Protein AF-A0A1Q9EYW2-F1 (afdb_monomer_lite)

Organism: Symbiodinium microadriaticum (NCBI:txid2951)

pLDDT: mean 70.77, std 20.96, range [28.75, 97.62]

Radius of gyration: 30.69 Å; chains: 1; bounding box: 84×70×72 Å

Structure (mmCIF, N/CA/C/O backbone):
data_AF-A0A1Q9EYW2-F1
#
_entry.id   AF-A0A1Q9EYW2-F1
#
loop_
_atom_site.group_PDB
_atom_site.id
_atom_site.type_symbol
_atom_site.label_atom_id
_atom_site.label_alt_id
_atom_site.label_comp_id
_atom_site.label_asym_id
_atom_site.label_entity_id
_atom_site.label_seq_id
_atom_site.pdbx_PDB_ins_code
_atom_site.Cartn_x
_atom_site.Cartn_y
_atom_site.Cartn_z
_atom_site.occupancy
_atom_site.B_iso_or_equiv
_atom_site.auth_seq_id
_atom_site.auth_comp_id
_atom_site.auth_asym_id
_atom_site.auth_atom_id
_atom_site.pdbx_PDB_model_num
ATOM 1 N N . MET A 1 1 ? 7.915 10.304 16.554 1.00 38.97 1 MET A N 1
ATOM 2 C CA . MET A 1 1 ? 6.911 9.887 15.556 1.00 38.97 1 MET A CA 1
ATOM 3 C C . MET A 1 1 ? 5.890 9.023 16.280 1.00 38.97 1 MET A C 1
ATOM 5 O O . MET A 1 1 ? 6.271 7.963 16.757 1.00 38.97 1 MET A O 1
ATOM 9 N N . ARG A 1 2 ? 4.653 9.495 16.477 1.00 43.69 2 ARG A N 1
ATOM 10 C CA . ARG A 1 2 ? 3.561 8.614 16.916 1.00 43.69 2 ARG A CA 1
ATOM 11 C C . ARG A 1 2 ? 3.033 7.940 15.654 1.00 43.69 2 ARG A C 1
ATOM 13 O O . ARG A 1 2 ? 2.578 8.634 14.752 1.00 43.69 2 ARG A O 1
ATOM 20 N N . LEU A 1 3 ? 3.223 6.630 15.553 1.00 47.53 3 LEU A N 1
ATOM 21 C CA . LEU A 1 3 ? 2.682 5.823 14.466 1.00 47.53 3 LEU A CA 1
ATOM 22 C C . LEU A 1 3 ? 1.399 5.185 14.983 1.00 47.53 3 LEU A C 1
ATOM 24 O O . LEU A 1 3 ? 1.424 4.504 16.003 1.00 47.53 3 LEU A O 1
ATOM 28 N N . PHE A 1 4 ? 0.290 5.409 14.292 1.00 49.19 4 PHE A N 1
ATOM 29 C CA . PHE A 1 4 ? -0.906 4.596 14.477 1.00 49.19 4 PHE A CA 1
ATOM 30 C C . PHE A 1 4 ? -0.740 3.356 13.603 1.00 49.19 4 PHE A C 1
ATOM 32 O O . PHE A 1 4 ? -0.444 3.493 12.418 1.00 49.19 4 PHE A O 1
ATOM 39 N N . SER A 1 5 ? -0.849 2.163 14.185 1.00 48.50 5 SER A N 1
ATOM 40 C CA . SER A 1 5 ? -0.724 0.906 13.443 1.00 48.50 5 SER A CA 1
ATOM 41 C C . SER A 1 5 ? -2.041 0.156 13.520 1.00 48.50 5 SER A C 1
ATOM 43 O O . SER A 1 5 ? -2.563 -0.009 14.615 1.00 48.50 5 SER A O 1
ATOM 45 N N . CYS A 1 6 ? -2.493 -0.392 12.398 1.00 48.41 6 CYS A N 1
ATOM 46 C CA . CYS A 1 6 ? -3.730 -1.172 12.309 1.00 48.41 6 CYS A CA 1
ATOM 47 C C . CYS A 1 6 ? -3.663 -2.565 12.978 1.00 48.41 6 CYS A C 1
ATOM 49 O O . CYS A 1 6 ? -4.580 -3.367 12.844 1.00 48.41 6 CYS A O 1
ATOM 51 N N . TRP A 1 7 ? -2.569 -2.898 13.674 1.00 47.38 7 TRP A N 1
ATOM 52 C CA . TRP A 1 7 ? -2.371 -4.214 14.297 1.00 47.38 7 TRP A CA 1
ATOM 53 C C . TRP A 1 7 ? -2.967 -4.323 15.711 1.00 47.38 7 TRP A C 1
ATOM 55 O O . TRP A 1 7 ? -2.714 -5.314 16.395 1.00 47.38 7 TRP A O 1
ATOM 65 N N . GLY A 1 8 ? -3.709 -3.326 16.210 1.00 47.06 8 GLY A N 1
ATOM 66 C CA . GLY A 1 8 ? -4.224 -3.352 17.585 1.00 47.06 8 GLY A CA 1
ATOM 67 C C . GLY A 1 8 ? -3.135 -3.257 18.660 1.00 47.06 8 GLY A C 1
ATOM 68 O O . GLY A 1 8 ? -3.406 -3.457 19.846 1.00 47.06 8 GLY A O 1
ATOM 69 N N . LEU A 1 9 ? -1.893 -2.952 18.272 1.00 48.97 9 LEU A N 1
ATOM 70 C CA . LEU A 1 9 ? -0.788 -2.726 19.194 1.00 48.97 9 LEU A CA 1
ATOM 71 C C . LEU A 1 9 ? -0.896 -1.299 19.732 1.00 48.97 9 LEU A C 1
ATOM 73 O O . LEU A 1 9 ? -0.486 -0.340 19.076 1.00 48.97 9 LEU A O 1
ATOM 77 N N . SER A 1 10 ? -1.477 -1.162 20.926 1.00 45.75 10 SER A N 1
ATOM 78 C CA . SER A 1 10 ? -1.605 0.130 21.601 1.00 45.75 10 SER A CA 1
ATOM 79 C C . SER A 1 10 ? -0.227 0.747 21.861 1.00 45.75 10 SER A C 1
ATOM 81 O O . SER A 1 10 ? 0.742 0.041 22.144 1.00 45.75 10 SER A O 1
ATOM 83 N N . GLY A 1 11 ? -0.145 2.079 21.836 1.00 47.53 11 GLY A N 1
ATOM 84 C CA . GLY A 1 11 ? 1.115 2.828 21.898 1.00 47.53 11 GLY A CA 1
ATOM 85 C C . GLY A 1 11 ? 2.004 2.683 23.129 1.00 47.53 11 GLY A C 1
ATOM 86 O O . GLY A 1 11 ? 3.022 3.366 23.222 1.00 47.53 11 GLY A O 1
ATOM 87 N N . LYS A 1 12 ? 1.648 1.802 24.066 1.00 45.38 12 LYS A N 1
ATOM 88 C CA . LYS A 1 12 ? 2.508 1.399 25.181 1.00 45.38 12 LYS A CA 1
ATOM 89 C C . LYS A 1 12 ? 3.346 0.147 24.899 1.00 45.38 12 LYS A C 1
ATOM 91 O O . LYS A 1 12 ? 4.364 -0.014 25.565 1.00 45.38 12 LYS A O 1
ATOM 96 N N . ASP A 1 13 ? 2.994 -0.666 23.901 1.00 47.44 13 ASP A N 1
ATOM 97 C CA . ASP A 1 13 ? 3.654 -1.959 23.648 1.00 47.44 13 ASP A CA 1
ATOM 98 C C . ASP A 1 13 ? 4.663 -1.934 22.490 1.00 47.44 13 ASP A C 1
ATOM 100 O O . ASP A 1 13 ? 5.410 -2.892 22.307 1.00 47.44 13 ASP A O 1
ATOM 104 N N . TRP A 1 14 ? 4.809 -0.815 21.767 1.00 47.28 14 TRP A N 1
ATOM 105 C CA . TRP A 1 14 ? 5.930 -0.617 20.827 1.00 47.28 14 TRP A CA 1
ATOM 106 C C . TRP A 1 14 ? 7.276 -0.412 21.536 1.00 47.28 14 TRP A C 1
ATOM 108 O O . TRP A 1 14 ? 8.208 0.125 20.936 1.00 47.28 14 TRP A O 1
ATOM 118 N N . ALA A 1 15 ? 7.369 -0.768 22.821 1.00 46.41 15 ALA A N 1
ATOM 119 C CA . ALA A 1 15 ? 8.560 -0.659 23.637 1.00 46.41 15 ALA A CA 1
ATOM 120 C C . ALA A 1 15 ? 9.731 -1.399 22.961 1.00 46.41 15 ALA A C 1
ATOM 122 O O . ALA A 1 15 ? 9.947 -2.591 23.137 1.00 46.41 15 ALA A O 1
ATOM 123 N N . LEU A 1 16 ? 10.485 -0.639 22.163 1.00 46.91 16 LEU A N 1
ATOM 124 C CA . LEU A 1 16 ? 11.865 -0.848 21.728 1.00 46.91 16 LEU A CA 1
ATOM 125 C C . LEU A 1 16 ? 12.196 -2.067 20.842 1.00 46.91 16 LEU A C 1
ATOM 127 O O . LEU A 1 16 ? 13.369 -2.228 20.518 1.00 46.91 16 LEU A O 1
ATOM 131 N N . ALA A 1 17 ? 11.233 -2.880 20.392 1.00 53.00 17 ALA A N 1
ATOM 132 C CA . ALA A 1 17 ? 11.545 -4.132 19.677 1.00 53.00 17 ALA A CA 1
ATOM 133 C C . ALA A 1 17 ? 10.993 -4.272 18.242 1.00 53.00 17 ALA A C 1
ATOM 135 O O . ALA A 1 17 ? 11.096 -5.353 17.662 1.00 53.00 17 ALA A O 1
ATOM 136 N N . VAL A 1 18 ? 10.423 -3.226 17.631 1.00 58.28 18 VAL A N 1
ATOM 137 C CA . VAL A 1 18 ? 10.015 -3.306 16.215 1.00 58.28 18 VAL A CA 1
ATOM 138 C C . VAL A 1 18 ? 11.221 -3.023 15.323 1.00 58.28 18 VAL A C 1
ATOM 140 O O . VAL A 1 18 ? 11.678 -1.885 15.214 1.00 58.28 18 VAL A O 1
ATOM 143 N N . VAL A 1 19 ? 11.734 -4.065 14.668 1.00 56.41 19 VAL A N 1
ATOM 144 C CA . VAL A 1 19 ? 12.735 -3.925 13.606 1.00 56.41 19 VAL A CA 1
ATOM 145 C C . VAL A 1 19 ? 12.017 -3.455 12.346 1.00 56.41 19 VAL A C 1
ATOM 147 O O . VAL A 1 19 ? 11.332 -4.230 11.682 1.00 56.41 19 VAL A O 1
ATOM 150 N N . LEU A 1 20 ? 12.160 -2.170 12.023 1.00 62.22 20 LEU A N 1
ATOM 151 C CA . LEU A 1 20 ? 11.696 -1.627 10.752 1.00 62.22 20 LEU A CA 1
ATOM 152 C C . LEU A 1 20 ? 12.731 -1.952 9.679 1.00 62.22 20 LEU A C 1
ATOM 154 O O . LEU A 1 20 ? 13.823 -1.383 9.656 1.00 62.22 20 LEU A O 1
ATOM 158 N N . TRP A 1 21 ? 12.386 -2.883 8.796 1.00 55.41 21 TRP A N 1
ATOM 159 C CA . TRP A 1 21 ? 13.153 -3.100 7.583 1.00 55.41 21 TRP A CA 1
ATOM 160 C C . TRP A 1 21 ? 12.661 -2.128 6.514 1.00 55.41 21 TRP A C 1
ATOM 162 O O . TRP A 1 21 ? 11.527 -2.206 6.046 1.00 55.41 21 TRP A O 1
ATOM 172 N N . PHE A 1 22 ? 13.520 -1.185 6.150 1.00 68.31 22 PHE A N 1
ATOM 173 C CA . PHE A 1 22 ? 13.314 -0.351 4.975 1.00 68.31 22 PHE A CA 1
ATOM 174 C C . PHE A 1 22 ? 13.730 -1.159 3.758 1.00 68.31 22 PHE A C 1
ATOM 176 O O . PHE A 1 22 ? 14.735 -1.865 3.841 1.00 68.31 22 PHE A O 1
ATOM 183 N N . CYS A 1 23 ? 12.993 -1.039 2.650 1.00 65.06 23 CYS A N 1
ATOM 184 C CA . CYS A 1 23 ? 13.332 -1.728 1.408 1.00 65.06 23 CYS A CA 1
ATOM 185 C C . CYS A 1 23 ? 14.824 -1.546 1.093 1.00 65.06 23 CYS A C 1
ATOM 187 O O . CYS A 1 23 ? 15.255 -0.459 0.708 1.00 65.06 23 CYS A O 1
ATOM 189 N N . ALA A 1 24 ? 15.631 -2.591 1.321 1.00 57.59 24 ALA A N 1
ATOM 190 C CA . ALA A 1 24 ? 17.086 -2.501 1.190 1.00 57.59 24 ALA A CA 1
ATOM 191 C C . ALA A 1 24 ? 17.482 -2.254 -0.270 1.00 57.59 24 ALA A C 1
ATOM 193 O O . ALA A 1 24 ? 18.452 -1.553 -0.552 1.00 57.59 24 ALA A O 1
ATOM 194 N N . PHE A 1 25 ? 16.653 -2.742 -1.195 1.00 57.16 25 PHE A N 1
ATOM 195 C CA . PHE A 1 25 ? 16.779 -2.493 -2.624 1.00 57.16 25 PHE A CA 1
ATOM 196 C C . PHE A 1 25 ? 16.550 -1.027 -3.018 1.00 57.16 25 PHE A C 1
ATOM 198 O O . PHE A 1 25 ? 16.902 -0.643 -4.129 1.00 57.16 25 PHE A O 1
ATOM 205 N N . ALA A 1 26 ? 15.997 -0.199 -2.124 1.00 59.31 26 ALA A N 1
ATOM 206 C CA . ALA A 1 26 ? 15.875 1.241 -2.330 1.00 59.31 26 ALA A CA 1
ATOM 207 C C . ALA A 1 26 ? 17.110 2.033 -1.858 1.00 59.31 26 ALA A C 1
ATOM 209 O O . ALA A 1 26 ? 17.144 3.245 -2.072 1.00 59.31 26 ALA A O 1
ATOM 210 N N . GLN A 1 27 ? 18.090 1.398 -1.194 1.00 60.34 27 GLN A N 1
ATOM 211 C CA . GLN A 1 27 ? 19.241 2.094 -0.598 1.00 60.34 27 GLN A CA 1
ATOM 212 C C . GLN A 1 27 ? 20.570 1.875 -1.328 1.00 60.34 27 GLN A C 1
ATOM 214 O O . GLN A 1 27 ? 21.364 2.810 -1.398 1.00 60.34 27 GLN A O 1
ATOM 219 N N . TYR A 1 28 ? 20.825 0.689 -1.888 1.00 61.72 28 TYR A N 1
ATOM 220 C CA . TYR A 1 28 ? 22.039 0.443 -2.670 1.00 61.72 28 TYR A CA 1
ATOM 221 C C . TYR A 1 28 ? 21.816 -0.654 -3.712 1.00 61.72 28 TYR A C 1
ATOM 223 O O . TYR A 1 28 ? 21.369 -1.755 -3.393 1.00 61.72 28 TYR A O 1
ATOM 231 N N . GLN A 1 29 ? 22.132 -0.329 -4.961 1.00 68.00 29 GLN A N 1
ATOM 232 C CA . GLN A 1 29 ? 21.954 -1.180 -6.129 1.00 68.00 29 GLN A CA 1
ATOM 233 C C . GLN A 1 29 ? 23.324 -1.383 -6.803 1.00 68.00 29 GLN A C 1
ATOM 235 O O . GLN A 1 29 ? 23.688 -0.603 -7.688 1.00 68.00 29 GLN A O 1
ATOM 240 N N . PRO A 1 30 ? 24.119 -2.376 -6.353 1.00 70.69 30 PRO A N 1
ATOM 241 C CA . PRO A 1 30 ? 25.459 -2.602 -6.885 1.00 70.69 30 PRO A CA 1
ATOM 242 C C . PRO A 1 30 ? 25.415 -2.952 -8.375 1.00 70.69 30 PRO A C 1
ATOM 244 O O . PRO A 1 30 ? 24.451 -3.545 -8.856 1.00 70.69 30 PRO A O 1
ATOM 247 N N . GLY A 1 31 ? 26.486 -2.630 -9.093 1.00 76.56 31 GLY A N 1
ATOM 248 C CA . GLY A 1 31 ? 26.675 -3.003 -10.499 1.00 76.56 31 GLY A CA 1
ATOM 249 C C . GLY A 1 31 ? 26.151 -1.963 -11.485 1.00 76.56 31 GLY A C 1
ATOM 250 O O . GLY A 1 31 ? 26.061 -2.249 -12.677 1.00 76.56 31 GLY A O 1
ATOM 251 N N . SER A 1 32 ? 25.784 -0.777 -10.999 1.00 72.00 32 SER A N 1
ATOM 252 C CA . SER A 1 32 ? 25.247 0.308 -11.826 1.00 72.00 32 SER A CA 1
ATOM 253 C C . SER A 1 32 ? 26.355 1.234 -12.339 1.00 72.00 32 SER A C 1
ATOM 255 O O . SER A 1 32 ? 26.195 1.861 -13.385 1.00 72.00 32 SER A O 1
ATOM 257 N N . GLU A 1 33 ? 27.492 1.291 -11.637 1.00 81.12 33 GLU A N 1
ATOM 258 C CA . GLU A 1 33 ? 28.635 2.133 -11.991 1.00 81.12 33 GLU A CA 1
ATOM 259 C C . GLU A 1 33 ? 29.839 1.315 -12.502 1.00 81.12 33 GLU A C 1
ATOM 261 O O . GLU A 1 33 ? 30.041 0.163 -12.100 1.00 81.12 33 GLU A O 1
ATOM 266 N N . PRO A 1 34 ? 30.683 1.880 -13.391 1.00 83.38 34 PRO A N 1
ATOM 267 C CA . PRO A 1 34 ? 31.908 1.219 -13.829 1.00 83.38 34 PRO A CA 1
ATOM 268 C C . PRO A 1 34 ? 32.833 0.895 -12.647 1.00 83.38 34 PRO A C 1
ATOM 270 O O . PRO A 1 34 ? 33.345 1.790 -11.982 1.00 83.38 34 PRO A O 1
ATOM 273 N N . GLY A 1 35 ? 33.091 -0.394 -12.423 1.00 87.75 35 GLY A N 1
ATOM 274 C CA . GLY A 1 35 ? 33.942 -0.872 -11.327 1.00 87.75 35 GLY A CA 1
ATOM 275 C C . GLY A 1 35 ? 33.178 -1.365 -10.098 1.00 87.75 35 GLY A C 1
ATOM 276 O O . GLY A 1 35 ? 33.803 -1.956 -9.217 1.00 87.75 35 GLY A O 1
ATOM 277 N N . ASP A 1 36 ? 31.852 -1.209 -10.060 1.00 87.38 36 ASP A N 1
ATOM 278 C CA . ASP A 1 36 ? 31.032 -1.861 -9.044 1.00 87.38 36 ASP A CA 1
ATOM 279 C C . ASP A 1 36 ? 31.108 -3.390 -9.165 1.00 87.38 36 ASP A C 1
ATOM 281 O O . ASP A 1 36 ? 31.072 -3.968 -10.256 1.00 87.38 36 ASP A O 1
ATOM 285 N N . CYS A 1 37 ? 31.137 -4.067 -8.019 1.00 81.88 37 CYS A N 1
ATOM 286 C CA . CYS A 1 37 ? 31.004 -5.513 -7.940 1.00 81.88 37 CYS A CA 1
ATOM 287 C C . CYS A 1 37 ? 29.554 -5.904 -7.603 1.00 81.88 37 CYS A C 1
ATOM 289 O O . CYS A 1 37 ? 29.016 -5.523 -6.568 1.00 81.88 37 CYS A O 1
ATOM 291 N N . GLY A 1 38 ? 28.913 -6.697 -8.466 1.00 81.75 38 GLY A N 1
ATOM 292 C CA . GLY A 1 38 ? 27.572 -7.236 -8.217 1.00 81.75 38 GLY A CA 1
ATOM 293 C C . GLY A 1 38 ? 26.696 -7.319 -9.470 1.00 81.75 38 GLY A C 1
ATOM 294 O O . GLY A 1 38 ? 27.077 -6.819 -10.528 1.00 81.75 38 GLY A O 1
ATOM 295 N N . PRO A 1 39 ? 25.535 -7.992 -9.379 1.00 76.38 39 PRO A N 1
ATOM 296 C CA . PRO A 1 39 ? 24.571 -8.042 -10.470 1.00 76.38 39 PRO A CA 1
ATOM 297 C C . PRO A 1 39 ? 23.937 -6.667 -10.675 1.00 76.38 39 PRO A C 1
ATOM 299 O O . PRO A 1 39 ? 23.452 -6.075 -9.713 1.00 76.38 39 PRO A O 1
ATOM 302 N N . THR A 1 40 ? 23.863 -6.210 -11.926 1.00 78.25 40 THR A N 1
ATOM 303 C CA . THR A 1 40 ? 23.118 -4.995 -12.291 1.00 78.25 40 THR A CA 1
ATOM 304 C C . THR A 1 40 ? 21.678 -5.065 -11.778 1.00 7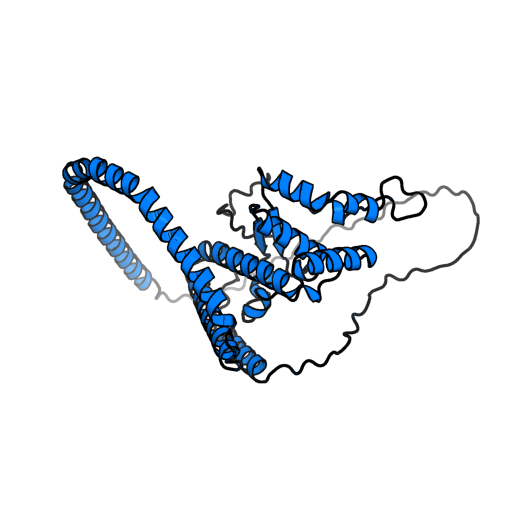8.25 40 THR A C 1
ATOM 306 O O . THR A 1 40 ? 21.117 -6.152 -11.611 1.00 78.25 40 THR A O 1
ATOM 309 N N . VAL A 1 41 ? 21.032 -3.914 -11.610 1.00 72.06 41 VAL A N 1
ATOM 310 C CA . VAL A 1 41 ? 19.613 -3.822 -11.226 1.00 72.06 41 VAL A CA 1
ATOM 311 C C . VAL A 1 41 ? 18.726 -4.654 -12.145 1.00 72.06 41 VAL A C 1
ATOM 313 O O . VAL A 1 41 ? 17.919 -5.451 -11.677 1.00 72.06 41 VAL A O 1
ATOM 316 N N . SER A 1 42 ? 18.959 -4.575 -13.455 1.00 75.12 42 SER A N 1
ATOM 317 C CA . SER A 1 42 ? 18.264 -5.399 -14.448 1.00 75.12 42 SER A CA 1
ATOM 318 C C . SER A 1 42 ? 18.453 -6.904 -14.221 1.00 75.12 42 SER A C 1
ATOM 320 O O . SER A 1 42 ? 17.489 -7.665 -14.312 1.00 75.12 42 SER A O 1
ATOM 322 N N . THR A 1 43 ? 19.666 -7.341 -13.868 1.00 81.25 43 THR A N 1
ATOM 323 C CA . THR A 1 43 ? 19.974 -8.746 -13.562 1.00 81.25 43 THR A CA 1
ATOM 324 C C . THR A 1 43 ? 19.280 -9.194 -12.282 1.00 81.25 43 THR A C 1
ATOM 326 O O . THR A 1 43 ? 18.701 -10.278 -12.244 1.00 81.25 43 THR A O 1
ATOM 329 N N . GLN A 1 44 ? 19.298 -8.357 -11.241 1.00 77.25 44 GLN A N 1
ATOM 330 C CA . GLN A 1 44 ? 18.571 -8.633 -10.005 1.00 77.25 44 GLN A CA 1
ATOM 331 C C . GLN A 1 44 ? 17.082 -8.754 -10.311 1.00 77.25 44 GLN A C 1
ATOM 333 O O . GLN A 1 44 ? 16.472 -9.757 -9.967 1.00 77.25 44 GLN A O 1
ATOM 338 N N . LEU A 1 45 ? 16.505 -7.811 -11.048 1.00 75.31 45 LEU A N 1
ATOM 339 C CA . LEU A 1 45 ? 15.080 -7.783 -11.358 1.00 75.31 45 LEU A CA 1
ATOM 340 C C . LEU A 1 45 ? 14.587 -8.950 -12.211 1.00 75.31 45 LEU A C 1
ATOM 342 O O . LEU A 1 45 ? 13.453 -9.399 -12.016 1.00 75.31 45 LEU A O 1
ATOM 346 N N . ALA A 1 46 ? 15.439 -9.492 -13.083 1.00 80.88 46 ALA A N 1
ATOM 347 C CA . ALA A 1 46 ? 15.149 -10.712 -13.832 1.00 80.88 46 ALA A CA 1
ATOM 348 C C . ALA A 1 46 ? 14.911 -11.934 -12.923 1.00 80.88 46 ALA A C 1
ATOM 350 O O . ALA A 1 46 ? 14.257 -12.886 -13.341 1.00 80.88 46 ALA A O 1
ATOM 351 N N . THR A 1 47 ? 15.397 -11.907 -11.676 1.00 82.12 47 THR A N 1
ATOM 352 C CA . THR A 1 47 ? 15.218 -12.997 -10.700 1.00 82.12 47 THR A CA 1
ATOM 353 C C . THR A 1 47 ? 13.974 -12.854 -9.813 1.00 82.12 47 THR A C 1
ATOM 355 O O . THR A 1 47 ? 13.772 -13.670 -8.918 1.00 82.12 47 THR A O 1
ATOM 358 N N . ASP A 1 48 ? 13.138 -11.833 -10.041 1.00 79.38 48 ASP A N 1
ATOM 359 C CA . ASP A 1 48 ? 12.004 -11.470 -9.170 1.00 79.38 48 ASP A CA 1
ATOM 360 C C . ASP A 1 48 ? 12.346 -11.494 -7.657 1.00 79.38 48 ASP A C 1
ATOM 362 O O . ASP A 1 48 ? 11.678 -12.165 -6.855 1.00 79.38 48 ASP A O 1
ATOM 366 N N . PRO A 1 49 ? 13.407 -10.786 -7.225 1.00 77.19 49 PRO A N 1
ATOM 367 C CA . PRO A 1 49 ? 13.871 -10.847 -5.847 1.00 77.19 49 PRO A CA 1
ATOM 368 C C . PRO A 1 49 ? 12.831 -10.216 -4.920 1.00 77.19 49 PRO A C 1
ATOM 370 O O . PRO A 1 49 ? 12.613 -10.707 -3.819 1.00 77.19 49 PRO A O 1
ATOM 373 N N . PHE A 1 50 ? 12.119 -9.195 -5.400 1.00 74.12 50 PHE A N 1
ATOM 374 C CA . PHE A 1 50 ? 11.057 -8.497 -4.682 1.00 74.12 50 PHE A CA 1
ATOM 375 C C . PHE A 1 50 ? 9.855 -9.387 -4.425 1.00 74.12 50 PHE A C 1
ATOM 377 O O . PHE A 1 50 ? 9.489 -9.579 -3.269 1.00 74.12 50 PHE A O 1
ATOM 384 N N . GLY A 1 51 ? 9.277 -9.987 -5.471 1.00 77.31 51 GLY A N 1
ATOM 385 C CA . GLY A 1 51 ? 8.168 -10.912 -5.293 1.00 77.31 51 GLY A CA 1
ATOM 386 C C . GLY A 1 51 ? 8.568 -12.066 -4.375 1.00 77.31 51 GLY A C 1
ATOM 387 O O . GLY A 1 51 ? 7.799 -12.461 -3.503 1.00 77.31 51 GLY A O 1
ATOM 388 N N . SER A 1 52 ? 9.798 -12.568 -4.502 1.00 81.50 52 SER A N 1
ATOM 389 C CA . SER A 1 52 ? 10.309 -13.649 -3.655 1.00 81.50 52 SER A CA 1
ATOM 390 C C . SER A 1 52 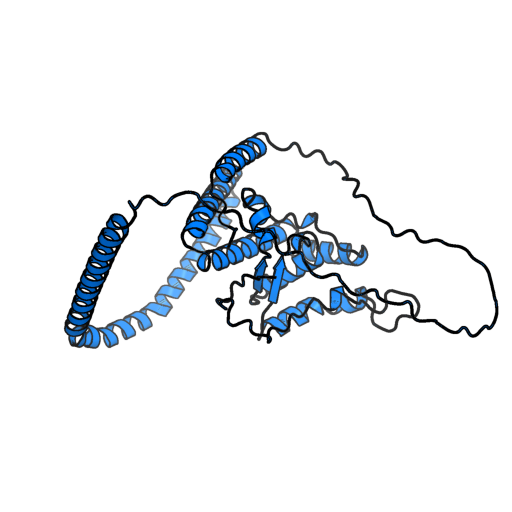? 10.454 -13.237 -2.187 1.00 81.50 52 SER A C 1
ATOM 392 O O . SER A 1 52 ? 10.020 -13.985 -1.311 1.00 81.50 52 SER A O 1
ATOM 394 N N . VAL A 1 53 ? 11.000 -12.050 -1.907 1.00 79.88 53 VAL A N 1
ATOM 395 C CA . VAL A 1 53 ? 11.132 -11.509 -0.544 1.00 79.88 53 VAL A CA 1
ATOM 396 C C . VAL A 1 53 ? 9.766 -11.197 0.053 1.00 79.88 53 VAL A C 1
ATOM 398 O O . VAL A 1 53 ? 9.500 -11.646 1.162 1.00 79.88 53 VAL A O 1
ATOM 401 N N . ILE A 1 54 ? 8.885 -10.506 -0.677 1.00 80.31 54 ILE A N 1
ATOM 402 C CA . ILE A 1 54 ? 7.515 -10.211 -0.236 1.00 80.31 54 ILE A CA 1
ATOM 403 C C . ILE A 1 54 ? 6.821 -11.528 0.122 1.00 80.31 54 ILE A C 1
ATOM 405 O O . ILE A 1 54 ? 6.438 -11.736 1.269 1.00 80.31 54 ILE A O 1
ATOM 409 N N . ARG A 1 55 ? 6.780 -12.503 -0.793 1.00 80.88 55 ARG A N 1
ATOM 410 C CA . ARG A 1 55 ? 6.160 -13.812 -0.524 1.00 80.88 55 ARG A CA 1
ATOM 411 C C . ARG A 1 55 ? 6.805 -14.563 0.648 1.00 80.88 55 ARG A C 1
ATOM 413 O O . ARG A 1 55 ? 6.112 -15.327 1.317 1.00 80.88 55 ARG A O 1
ATOM 420 N N . ALA A 1 56 ? 8.103 -14.388 0.901 1.00 79.81 56 ALA A N 1
ATOM 421 C CA . ALA A 1 56 ? 8.801 -15.037 2.011 1.00 79.81 56 ALA A CA 1
ATOM 422 C C . ALA A 1 56 ? 8.520 -14.366 3.367 1.00 79.81 56 ALA A C 1
ATOM 424 O O . ALA A 1 56 ? 8.146 -15.050 4.319 1.00 79.81 56 ALA A O 1
ATOM 425 N N . VAL A 1 57 ? 8.664 -13.041 3.462 1.00 70.88 57 VAL A N 1
ATOM 426 C CA . VAL A 1 57 ? 8.459 -12.254 4.695 1.00 70.88 57 VAL A CA 1
ATOM 427 C C . VAL A 1 57 ? 6.997 -12.304 5.141 1.00 70.88 57 VAL A C 1
ATOM 429 O O . VAL A 1 57 ? 6.690 -12.380 6.337 1.00 70.88 57 VAL A O 1
ATOM 432 N N . CYS A 1 58 ? 6.076 -12.359 4.182 1.00 69.69 58 CYS A N 1
ATOM 433 C CA . CYS A 1 58 ? 4.645 -12.409 4.445 1.00 69.69 58 CYS A CA 1
ATOM 434 C C . CYS A 1 58 ? 4.162 -13.747 5.030 1.00 69.69 58 CYS A C 1
ATOM 436 O O . CYS A 1 58 ? 3.023 -13.829 5.474 1.00 69.69 58 CYS A O 1
ATOM 438 N N . ARG A 1 59 ? 5.031 -14.765 5.135 1.00 73.06 59 ARG A N 1
ATOM 439 C CA . ARG A 1 59 ? 4.743 -16.016 5.863 1.00 73.06 59 ARG A CA 1
ATOM 440 C C . ARG A 1 59 ? 4.939 -15.921 7.380 1.00 73.06 59 ARG A C 1
ATOM 442 O O . ARG A 1 59 ? 4.719 -16.920 8.061 1.00 73.06 59 ARG A O 1
ATOM 449 N N . GLY A 1 60 ? 5.361 -14.774 7.920 1.00 73.38 60 GLY A N 1
ATOM 450 C CA . GLY A 1 60 ? 5.574 -14.650 9.367 1.00 73.38 60 GLY A CA 1
ATOM 451 C C . GLY A 1 60 ? 5.443 -13.252 9.965 1.00 73.38 60 GLY A C 1
ATOM 452 O O . GLY A 1 60 ? 4.950 -13.144 11.082 1.00 73.38 60 GLY A O 1
ATOM 453 N N . LEU A 1 61 ? 5.867 -12.197 9.261 1.00 77.56 61 LEU A N 1
ATOM 454 C CA . LEU A 1 61 ? 5.941 -10.843 9.839 1.00 77.56 61 LEU A CA 1
ATOM 455 C C . LEU A 1 61 ? 5.025 -9.827 9.147 1.00 77.56 61 LEU A C 1
ATOM 457 O O . LEU A 1 61 ? 4.563 -8.894 9.793 1.00 77.56 61 LEU A O 1
ATOM 461 N N . GLY A 1 62 ? 4.736 -10.020 7.857 1.00 84.75 62 GLY A N 1
ATOM 462 C CA . GLY A 1 62 ? 3.950 -9.071 7.065 1.00 84.75 62 GLY A CA 1
ATOM 463 C C . GLY A 1 62 ? 4.755 -7.855 6.598 1.00 84.75 62 GLY A C 1
ATOM 464 O O . GLY A 1 62 ? 5.982 -7.824 6.685 1.00 84.75 62 GLY A O 1
ATOM 465 N N . MET A 1 63 ? 4.052 -6.863 6.059 1.00 87.31 63 MET A N 1
ATOM 466 C CA . MET A 1 63 ? 4.607 -5.617 5.536 1.00 87.31 63 MET A CA 1
ATOM 467 C C . MET A 1 63 ? 3.927 -4.416 6.196 1.00 87.31 63 MET A C 1
ATOM 469 O O . MET A 1 63 ? 2.720 -4.427 6.434 1.00 87.31 63 MET A O 1
ATOM 473 N N . VAL A 1 64 ? 4.695 -3.359 6.466 1.00 89.19 64 VAL A N 1
ATOM 474 C CA . VAL A 1 64 ? 4.164 -2.089 6.974 1.00 89.19 64 VAL A CA 1
ATOM 475 C C . VAL A 1 64 ? 4.472 -0.979 5.978 1.00 89.19 64 VAL A C 1
ATOM 477 O O . VAL A 1 64 ? 5.628 -0.733 5.643 1.00 89.19 64 VAL A O 1
ATOM 480 N N . VAL A 1 65 ? 3.427 -0.290 5.529 1.00 91.12 65 VAL A N 1
ATOM 481 C CA . VAL A 1 65 ? 3.505 0.890 4.668 1.00 91.12 65 VAL A CA 1
ATOM 482 C C . VAL A 1 65 ? 3.456 2.128 5.551 1.00 91.12 65 VAL A C 1
ATOM 484 O O . VAL A 1 65 ? 2.459 2.364 6.230 1.00 91.12 65 VAL A O 1
ATOM 487 N N . VAL A 1 66 ? 4.523 2.926 5.552 1.00 90.69 66 VAL A N 1
ATOM 488 C CA . VAL A 1 66 ? 4.619 4.126 6.392 1.00 90.69 66 VAL A CA 1
ATOM 489 C C . VAL A 1 66 ? 4.490 5.374 5.528 1.00 90.69 66 VAL A C 1
ATOM 491 O O . VAL A 1 66 ? 5.407 5.706 4.781 1.00 90.69 66 VAL A O 1
ATOM 494 N N . GLN A 1 67 ? 3.368 6.077 5.661 1.00 88.94 67 GLN A N 1
ATOM 495 C CA . GLN A 1 67 ? 3.135 7.377 5.037 1.00 88.94 67 GLN A CA 1
ATOM 496 C C . GLN A 1 67 ? 3.523 8.496 6.007 1.00 88.94 67 GLN A C 1
ATOM 498 O O . GLN A 1 67 ? 3.110 8.502 7.173 1.00 88.94 67 GLN A O 1
ATOM 503 N N . THR A 1 68 ? 4.283 9.478 5.528 1.00 90.50 68 THR A N 1
ATOM 504 C CA . THR A 1 68 ? 4.625 10.672 6.311 1.00 90.50 68 THR A CA 1
ATOM 505 C C . THR A 1 68 ? 4.162 11.940 5.603 1.00 90.50 68 THR A C 1
ATOM 507 O O . THR A 1 68 ? 3.820 11.916 4.425 1.00 90.50 68 THR A O 1
ATOM 510 N N . SER A 1 69 ? 4.168 13.071 6.310 1.00 87.44 69 SER A N 1
ATOM 511 C CA . SER A 1 69 ? 3.877 14.379 5.708 1.00 87.44 69 SER A CA 1
ATOM 512 C C . SER A 1 69 ? 4.938 14.854 4.707 1.00 87.44 69 SER A C 1
ATOM 514 O O . SER A 1 69 ? 4.687 15.787 3.954 1.00 87.44 69 SER A O 1
ATOM 516 N N . THR A 1 70 ? 6.126 14.243 4.701 1.00 89.56 70 THR A N 1
ATOM 517 C CA . THR A 1 70 ? 7.255 14.638 3.842 1.00 89.56 70 THR A CA 1
ATOM 518 C C . THR A 1 70 ? 7.562 13.636 2.737 1.00 89.56 70 THR A C 1
ATOM 520 O O . THR A 1 70 ? 8.321 13.954 1.826 1.00 89.56 70 THR A O 1
ATOM 523 N N . ALA A 1 71 ? 7.007 12.426 2.810 1.00 88.06 71 ALA A N 1
ATOM 524 C CA . ALA A 1 71 ? 7.251 11.370 1.845 1.00 88.06 71 ALA A CA 1
ATOM 525 C C . ALA A 1 71 ? 5.934 10.688 1.481 1.00 88.06 71 ALA A C 1
ATOM 527 O O . ALA A 1 71 ? 5.346 9.967 2.292 1.00 88.06 71 ALA A O 1
ATOM 528 N N . ASP A 1 72 ? 5.510 10.900 0.234 1.00 89.06 72 ASP A N 1
ATOM 529 C CA . ASP A 1 72 ? 4.350 10.223 -0.325 1.00 89.06 72 ASP A CA 1
ATOM 530 C C . ASP A 1 72 ? 4.748 8.896 -0.969 1.00 89.06 72 ASP A C 1
ATOM 532 O O . ASP A 1 72 ? 5.367 8.868 -2.037 1.00 89.06 72 ASP A O 1
ATOM 536 N N . VAL A 1 73 ? 4.372 7.787 -0.333 1.00 92.12 73 VAL A N 1
ATOM 537 C CA . VAL A 1 73 ? 4.668 6.436 -0.824 1.00 92.12 73 VAL A CA 1
ATOM 538 C C . VAL A 1 73 ? 4.052 6.214 -2.210 1.00 92.12 73 VAL A C 1
ATOM 540 O O . VAL A 1 73 ? 4.641 5.532 -3.047 1.00 92.12 73 VAL A O 1
ATOM 543 N N . TYR A 1 74 ? 2.912 6.846 -2.498 1.00 94.06 74 TYR A N 1
ATOM 544 C CA . TYR A 1 74 ? 2.187 6.669 -3.757 1.00 94.06 74 TYR A CA 1
ATOM 545 C C . TYR A 1 74 ? 2.787 7.438 -4.935 1.00 94.06 74 TYR A C 1
ATOM 547 O O . TYR A 1 74 ? 2.488 7.119 -6.085 1.00 94.06 74 TYR A O 1
ATOM 555 N N . SER A 1 75 ? 3.677 8.396 -4.668 1.00 93.88 75 SER A N 1
ATOM 556 C CA . SER A 1 75 ? 4.463 9.078 -5.702 1.00 93.88 75 SER A CA 1
ATOM 557 C C . SER A 1 75 ? 5.602 8.209 -6.257 1.00 93.88 75 SER A C 1
ATOM 559 O O . SER A 1 75 ? 6.129 8.486 -7.336 1.00 93.88 75 SER A O 1
ATOM 561 N N . ARG A 1 76 ? 5.973 7.128 -5.553 1.00 93.50 76 ARG A N 1
ATOM 562 C CA . ARG A 1 76 ? 7.106 6.256 -5.890 1.00 93.50 76 ARG A CA 1
ATOM 563 C C . ARG A 1 76 ? 6.612 4.961 -6.516 1.00 93.50 76 ARG A C 1
ATOM 565 O O . ARG A 1 76 ? 6.112 4.091 -5.808 1.00 93.50 76 ARG A O 1
ATOM 572 N N . LEU A 1 77 ? 6.797 4.805 -7.828 1.00 93.50 77 LEU A N 1
ATOM 573 C CA . LEU A 1 77 ? 6.216 3.700 -8.604 1.00 93.50 77 LEU A CA 1
ATOM 574 C C . LEU A 1 77 ? 6.602 2.316 -8.049 1.00 93.50 77 LEU A C 1
ATOM 576 O O . LEU A 1 77 ? 5.751 1.432 -7.967 1.00 93.50 77 LEU A O 1
ATOM 580 N N . TRP A 1 78 ? 7.846 2.172 -7.583 1.00 90.75 78 TRP A N 1
ATOM 581 C CA . TRP A 1 78 ? 8.330 0.997 -6.850 1.00 90.75 78 TRP A CA 1
ATOM 582 C C . TRP A 1 78 ? 7.436 0.616 -5.669 1.00 90.75 78 TRP A C 1
ATOM 584 O O . TRP A 1 78 ? 6.941 -0.506 -5.606 1.00 90.75 78 TRP A O 1
ATOM 594 N N . CYS A 1 79 ? 7.182 1.557 -4.759 1.00 92.56 79 CYS A N 1
ATOM 595 C CA . CYS A 1 79 ? 6.420 1.280 -3.548 1.00 92.56 79 CYS A CA 1
ATOM 596 C C . CYS A 1 79 ? 4.987 0.859 -3.873 1.00 92.56 79 CYS A C 1
ATOM 598 O O . CYS A 1 79 ? 4.431 -0.029 -3.234 1.00 92.56 79 CYS A O 1
ATOM 600 N N . VAL A 1 80 ? 4.386 1.473 -4.892 1.00 94.81 80 VAL A N 1
ATOM 601 C CA . VAL A 1 80 ? 3.016 1.139 -5.276 1.00 94.81 80 VAL A CA 1
ATOM 602 C C . VAL A 1 80 ? 2.913 -0.262 -5.871 1.00 94.81 80 VAL A C 1
ATOM 604 O O . VAL A 1 80 ? 1.968 -0.995 -5.577 1.00 94.81 80 VAL A O 1
ATOM 607 N N . TYR A 1 81 ? 3.907 -0.653 -6.669 1.00 92.31 81 TYR A N 1
ATOM 608 C CA . TYR A 1 81 ? 4.023 -2.009 -7.190 1.00 92.31 81 TYR A CA 1
ATOM 609 C C . TYR A 1 81 ? 4.206 -3.035 -6.057 1.00 92.31 81 TYR A C 1
ATOM 611 O O . TYR A 1 81 ? 3.484 -4.028 -6.021 1.00 92.31 81 TYR A O 1
ATOM 619 N N . GLU A 1 82 ? 5.091 -2.772 -5.089 1.00 91.25 82 GLU A N 1
ATOM 620 C CA . GLU A 1 82 ? 5.326 -3.655 -3.932 1.00 91.25 82 GLU A CA 1
ATOM 621 C C . GLU A 1 82 ? 4.063 -3.855 -3.079 1.00 91.25 82 GLU A C 1
ATOM 623 O O . GLU A 1 82 ? 3.744 -4.984 -2.700 1.00 91.25 82 GLU A O 1
ATOM 628 N N . ILE A 1 83 ? 3.304 -2.781 -2.822 1.00 93.19 83 ILE A N 1
ATOM 629 C CA . ILE A 1 83 ? 2.017 -2.858 -2.113 1.00 93.19 83 ILE A CA 1
ATOM 630 C C . ILE A 1 83 ? 1.043 -3.759 -2.868 1.00 93.19 83 ILE A C 1
ATOM 632 O O . ILE A 1 83 ? 0.429 -4.639 -2.268 1.00 93.19 83 ILE A O 1
ATOM 636 N N . ALA A 1 84 ? 0.909 -3.566 -4.180 1.00 93.75 84 ALA A N 1
ATOM 637 C CA . ALA A 1 84 ? -0.013 -4.354 -4.983 1.00 93.75 84 ALA A CA 1
ATOM 638 C C . ALA A 1 84 ? 0.375 -5.838 -5.034 1.00 93.75 84 ALA A C 1
ATOM 640 O O . ALA A 1 84 ? -0.497 -6.690 -4.877 1.00 93.75 84 ALA A O 1
ATOM 641 N N . GLU A 1 85 ? 1.661 -6.156 -5.195 1.00 90.44 85 GLU A N 1
ATOM 642 C CA . GLU A 1 85 ? 2.157 -7.537 -5.177 1.00 90.44 85 GLU A CA 1
ATOM 643 C C . GLU A 1 85 ? 1.919 -8.216 -3.826 1.00 90.44 85 GLU A C 1
ATOM 645 O O . GLU A 1 85 ? 1.501 -9.376 -3.780 1.00 90.44 85 GLU A O 1
ATOM 650 N N . ALA A 1 86 ? 2.126 -7.493 -2.724 1.00 91.19 86 ALA A N 1
ATOM 651 C CA . ALA A 1 86 ? 1.832 -7.996 -1.390 1.00 91.19 86 ALA A CA 1
ATOM 652 C C . ALA A 1 86 ? 0.329 -8.284 -1.223 1.00 91.19 86 ALA A C 1
ATOM 654 O O . ALA A 1 86 ? -0.040 -9.396 -0.850 1.00 91.19 86 ALA A O 1
ATOM 655 N N . VAL A 1 87 ? -0.542 -7.334 -1.579 1.00 91.94 87 VAL A N 1
ATOM 656 C CA . VAL A 1 87 ? -2.004 -7.501 -1.487 1.00 91.94 87 VAL A CA 1
ATOM 657 C C . VAL A 1 87 ? -2.495 -8.667 -2.352 1.00 91.94 87 VAL A C 1
ATOM 659 O O . VAL A 1 87 ? -3.278 -9.490 -1.886 1.00 91.94 87 VAL A O 1
ATOM 662 N N . VAL A 1 88 ? -2.014 -8.783 -3.594 1.00 89.44 88 VAL A N 1
ATOM 663 C CA . VAL A 1 88 ? -2.373 -9.885 -4.509 1.00 89.44 88 VAL A CA 1
ATOM 664 C C . VAL A 1 88 ? -1.877 -11.238 -3.995 1.00 89.44 88 VAL A C 1
ATOM 666 O O . VAL A 1 88 ? -2.529 -12.253 -4.224 1.00 89.44 88 VAL A O 1
ATOM 669 N N . SER A 1 89 ? -0.752 -11.256 -3.280 1.00 86.75 89 SER A N 1
ATOM 670 C CA . SER A 1 89 ? -0.200 -12.459 -2.649 1.00 86.75 89 SER A CA 1
ATOM 671 C C . SER A 1 89 ? -0.845 -12.791 -1.297 1.00 86.75 89 SER A C 1
ATOM 673 O O . SER A 1 89 ? -0.339 -13.670 -0.600 1.00 86.75 89 SER A O 1
ATOM 675 N N . GLU A 1 90 ? -1.913 -12.082 -0.907 1.00 89.81 90 GLU A N 1
ATOM 676 C CA . GLU A 1 90 ? -2.590 -12.214 0.393 1.00 89.81 90 GLU A CA 1
ATOM 677 C C . GLU A 1 90 ? -1.635 -12.035 1.586 1.00 89.81 90 GLU A C 1
ATOM 679 O O . GLU A 1 90 ? -1.810 -12.603 2.665 1.00 89.81 90 GLU A O 1
ATOM 684 N N . ALA A 1 91 ? -0.595 -11.226 1.393 1.00 87.56 91 ALA A N 1
ATOM 685 C CA . ALA A 1 91 ? 0.302 -10.846 2.461 1.00 87.56 91 ALA A CA 1
ATOM 686 C C . ALA A 1 91 ? -0.422 -9.990 3.507 1.00 87.56 91 ALA A C 1
ATOM 688 O O . ALA A 1 91 ? -1.158 -9.073 3.133 1.00 87.56 91 ALA A O 1
ATOM 689 N N . PRO A 1 92 ? -0.131 -10.165 4.808 1.00 89.62 92 PRO A N 1
ATOM 690 C CA . PRO A 1 92 ? -0.500 -9.171 5.802 1.00 89.62 92 PRO A CA 1
ATOM 691 C C . PRO A 1 92 ? 0.218 -7.855 5.486 1.00 89.62 92 PRO A C 1
ATOM 693 O O . PRO A 1 92 ? 1.446 -7.782 5.573 1.00 89.62 92 PRO A O 1
ATOM 696 N N . VAL A 1 93 ? -0.539 -6.826 5.108 1.00 90.81 93 VAL A N 1
ATOM 697 C CA . VAL A 1 93 ? -0.029 -5.469 4.889 1.00 90.81 93 VAL A CA 1
ATOM 698 C C . VAL A 1 93 ? -0.800 -4.525 5.789 1.00 90.81 93 VAL A C 1
ATOM 700 O O . VAL A 1 93 ? -2.017 -4.436 5.683 1.00 90.81 93 VAL A O 1
ATOM 703 N N . ALA A 1 94 ? -0.099 -3.801 6.653 1.00 90.81 94 ALA A N 1
ATOM 704 C CA . ALA A 1 94 ? -0.695 -2.707 7.405 1.00 90.81 94 ALA A CA 1
ATOM 705 C C . ALA A 1 94 ? -0.140 -1.369 6.973 1.00 90.81 94 ALA A C 1
ATOM 707 O O . ALA A 1 94 ? 0.948 -1.265 6.406 1.00 90.81 94 ALA A O 1
ATOM 708 N N . MET A 1 95 ? -0.895 -0.333 7.301 1.00 90.88 95 MET A N 1
ATOM 709 C CA . MET A 1 95 ? -0.494 1.035 7.068 1.00 90.88 95 MET A CA 1
ATOM 710 C C . MET A 1 95 ? -0.294 1.764 8.386 1.00 90.88 95 MET A C 1
ATOM 712 O O . MET A 1 95 ? -1.004 1.523 9.365 1.00 90.88 95 MET A O 1
ATOM 716 N N . ALA A 1 96 ? 0.668 2.675 8.378 1.00 89.75 96 ALA A N 1
ATOM 717 C CA . ALA A 1 96 ? 0.894 3.623 9.442 1.00 89.75 96 ALA A CA 1
ATOM 718 C C . ALA A 1 96 ? 1.065 5.024 8.858 1.00 89.75 96 ALA A C 1
ATOM 720 O O . ALA A 1 96 ? 1.675 5.206 7.803 1.00 89.75 96 ALA A O 1
ATOM 721 N N . PHE A 1 97 ? 0.533 6.014 9.565 1.00 86.88 97 PHE A N 1
ATOM 722 C CA . PHE A 1 97 ? 0.567 7.412 9.154 1.00 86.88 97 PHE A CA 1
ATOM 723 C C . PHE A 1 97 ? 1.211 8.255 10.244 1.00 86.88 97 PHE A C 1
ATOM 725 O O . PHE A 1 97 ? 0.993 8.022 11.436 1.00 86.88 97 PHE A O 1
ATOM 732 N N . SER A 1 98 ? 1.980 9.266 9.844 1.00 87.56 98 SER A N 1
ATOM 733 C CA . SER A 1 98 ? 2.304 10.362 10.757 1.00 87.56 98 SER A CA 1
ATOM 734 C C . SER A 1 98 ? 1.064 11.224 10.999 1.00 87.56 98 SER A C 1
ATOM 736 O O . SER A 1 98 ? 0.340 11.513 10.050 1.00 87.56 98 SER A O 1
ATOM 738 N N . GLU A 1 99 ? 0.891 11.722 12.219 1.00 83.50 99 GLU A N 1
ATOM 739 C CA . GLU A 1 99 ? -0.189 12.647 12.600 1.00 83.50 99 GLU A CA 1
ATOM 740 C C . GLU A 1 99 ? -0.328 13.835 11.630 1.00 83.50 99 GLU A C 1
ATOM 742 O O . GLU A 1 99 ? -1.391 14.022 11.049 1.00 83.50 99 GLU A O 1
ATOM 747 N N . ALA A 1 100 ? 0.777 14.512 11.300 1.00 85.88 100 ALA A N 1
ATOM 748 C CA . ALA A 1 100 ? 0.792 15.610 10.326 1.00 85.88 100 ALA A CA 1
ATOM 749 C C . ALA A 1 100 ? 0.281 15.216 8.921 1.00 85.88 100 ALA A C 1
ATOM 751 O O . ALA A 1 100 ? -0.267 16.045 8.197 1.00 85.88 100 ALA A O 1
ATOM 752 N N . SER A 1 101 ? 0.440 13.948 8.518 1.00 84.75 101 SER A N 1
ATOM 753 C CA . SER A 1 101 ? -0.094 13.449 7.241 1.00 84.75 101 SER A CA 1
ATOM 754 C C . SER A 1 101 ? -1.609 13.272 7.294 1.00 84.75 101 SER A C 1
ATOM 756 O O . SER A 1 101 ? -2.256 13.442 6.266 1.00 84.75 101 SER A O 1
ATOM 758 N N . LEU A 1 102 ? -2.163 12.911 8.455 1.00 84.06 102 LEU A N 1
ATOM 759 C CA . LEU A 1 102 ? -3.607 12.791 8.657 1.00 84.06 102 LEU A CA 1
ATOM 760 C C . LEU A 1 102 ? -4.253 14.171 8.769 1.00 84.06 102 LEU A C 1
ATOM 762 O O . LEU A 1 102 ? -5.270 14.417 8.131 1.00 84.06 102 LEU A O 1
ATOM 766 N N . GLU A 1 103 ? -3.634 15.091 9.510 1.00 82.88 103 GLU A N 1
ATOM 767 C CA . GLU A 1 103 ? -4.116 16.469 9.643 1.00 82.88 103 GLU A CA 1
ATOM 768 C C . GLU A 1 103 ? -4.207 17.162 8.281 1.00 82.88 103 GLU A C 1
ATOM 770 O O . GLU A 1 103 ? -5.242 17.741 7.956 1.00 82.88 103 GLU A O 1
ATOM 775 N N . SER A 1 104 ? -3.177 17.008 7.441 1.00 79.94 104 SER A N 1
ATOM 776 C CA . SER A 1 104 ? -3.151 17.559 6.077 1.00 79.94 104 SER A CA 1
ATOM 777 C C . SER A 1 104 ? -4.226 16.966 5.157 1.00 79.94 104 SER A C 1
ATOM 779 O O . SER A 1 104 ? -4.543 17.544 4.123 1.00 79.94 104 SER A O 1
ATOM 781 N N . ALA A 1 105 ? -4.785 15.809 5.515 1.00 80.62 105 ALA A N 1
ATOM 782 C CA . ALA A 1 105 ? -5.828 15.136 4.751 1.00 80.62 105 ALA A CA 1
ATOM 783 C C . ALA A 1 105 ? -7.246 15.533 5.170 1.00 80.62 105 ALA A C 1
ATOM 785 O O . ALA A 1 105 ? -8.222 15.131 4.529 1.00 80.62 105 ALA A O 1
ATOM 786 N N . THR A 1 106 ? -7.374 16.300 6.251 1.00 75.25 106 THR A N 1
ATOM 787 C CA . THR A 1 106 ? -8.657 16.759 6.776 1.00 75.25 106 THR A CA 1
ATOM 788 C C . THR A 1 106 ? -9.340 17.648 5.731 1.00 75.25 106 THR A C 1
ATOM 790 O O . THR A 1 106 ? -8.808 18.684 5.349 1.00 75.25 106 THR A O 1
ATOM 793 N N . GLY A 1 107 ? -10.497 17.219 5.217 1.00 76.31 107 GLY A N 1
ATOM 794 C CA . GLY A 1 107 ? -11.204 17.897 4.117 1.00 76.31 107 GLY A CA 1
ATOM 795 C C . GLY A 1 107 ? -10.776 17.490 2.704 1.00 76.31 107 GLY A C 1
ATOM 796 O O . GLY A 1 107 ? -11.403 17.918 1.741 1.00 76.31 107 GLY A O 1
ATOM 797 N N . ALA A 1 108 ? -9.781 16.611 2.570 1.00 84.19 108 ALA A N 1
ATOM 798 C CA . ALA A 1 108 ? -9.322 16.048 1.299 1.00 84.19 108 ALA A CA 1
ATOM 799 C C . ALA A 1 108 ? -9.271 14.510 1.353 1.00 84.19 108 ALA A C 1
ATOM 801 O O . ALA A 1 108 ? -8.385 13.875 0.778 1.00 84.19 108 ALA A O 1
ATOM 802 N N . PHE A 1 109 ? -10.229 13.892 2.055 1.00 81.94 109 PHE A N 1
ATOM 803 C CA . PHE A 1 109 ? -10.254 12.442 2.266 1.00 81.94 109 PHE A CA 1
ATOM 804 C C . PHE A 1 109 ? -10.283 11.661 0.945 1.00 81.94 109 PHE A C 1
ATOM 806 O O . PHE A 1 109 ? -9.622 10.633 0.817 1.00 81.94 109 PHE A O 1
ATOM 813 N N . GLU A 1 110 ? -10.956 12.194 -0.079 1.00 83.88 110 GLU A N 1
ATOM 814 C CA . GLU A 1 110 ? -10.936 11.618 -1.424 1.00 83.88 110 GLU A CA 1
ATOM 815 C C . GLU A 1 110 ? -9.530 11.536 -2.009 1.00 83.88 110 GLU A C 1
ATOM 817 O O . GLU A 1 110 ? -9.118 10.485 -2.503 1.00 83.88 110 GLU A O 1
ATOM 822 N N . ALA A 1 111 ? -8.787 12.642 -1.943 1.00 85.56 111 ALA A N 1
ATOM 823 C CA . ALA A 1 111 ? -7.417 12.720 -2.431 1.00 85.56 111 ALA A CA 1
ATOM 824 C C . ALA A 1 111 ? -6.512 11.753 -1.659 1.00 85.56 111 ALA A C 1
ATOM 826 O O . ALA A 1 111 ? -5.564 11.190 -2.208 1.00 85.56 111 ALA A O 1
ATOM 827 N N . LEU A 1 112 ? -6.851 11.503 -0.395 1.00 85.88 112 LEU A N 1
ATOM 828 C CA . LEU A 1 112 ? -6.144 10.558 0.438 1.00 85.88 112 LEU A CA 1
ATOM 829 C C . LEU A 1 112 ? -6.583 9.091 0.248 1.00 85.88 112 LEU A C 1
ATOM 831 O O . LEU A 1 112 ? -5.894 8.194 0.716 1.00 85.88 112 LEU A O 1
ATOM 835 N N . LEU A 1 113 ? -7.656 8.787 -0.475 1.00 90.31 113 LEU A N 1
ATOM 836 C CA . LEU A 1 113 ? -7.958 7.406 -0.881 1.00 90.31 113 LEU A CA 1
ATOM 837 C C . LEU A 1 113 ? -7.553 7.136 -2.328 1.00 90.31 113 LEU A C 1
ATOM 839 O O . LEU A 1 113 ? -7.004 6.076 -2.638 1.00 90.31 113 LEU A O 1
ATOM 843 N N . ARG A 1 114 ? -7.778 8.096 -3.226 1.00 90.50 114 ARG A N 1
ATOM 844 C CA . ARG A 1 114 ? -7.436 7.964 -4.642 1.00 90.50 114 ARG A CA 1
ATOM 845 C C . ARG A 1 114 ? -5.922 7.960 -4.822 1.00 90.50 114 ARG A C 1
ATOM 847 O O . ARG A 1 114 ? -5.221 8.868 -4.387 1.00 90.50 114 ARG A O 1
ATOM 854 N N . ALA A 1 115 ? -5.414 6.934 -5.492 1.00 89.25 115 ALA A N 1
ATOM 855 C CA . ALA A 1 115 ? -4.051 6.916 -6.000 1.00 89.25 115 ALA A CA 1
ATOM 856 C C . ALA A 1 115 ? -4.090 7.141 -7.514 1.00 89.25 115 ALA A C 1
ATOM 858 O O . ALA A 1 115 ? -4.953 6.597 -8.198 1.00 89.25 115 ALA A O 1
ATOM 859 N N . ARG A 1 116 ? -3.171 7.963 -8.027 1.00 95.00 116 ARG A N 1
ATOM 860 C CA . ARG A 1 116 ? -2.944 8.157 -9.468 1.00 95.00 116 ARG A CA 1
ATOM 861 C C . ARG A 1 116 ? -1.622 7.496 -9.832 1.00 95.00 116 ARG A C 1
ATOM 863 O O . ARG A 1 116 ? -0.632 8.171 -10.109 1.00 95.00 116 ARG A O 1
ATOM 870 N N . THR A 1 117 ? -1.588 6.170 -9.785 1.00 97.06 117 THR A N 1
ATOM 871 C CA . THR A 1 117 ? -0.335 5.398 -9.832 1.00 97.06 117 THR A CA 1
ATOM 872 C C . THR A 1 117 ? 0.393 5.517 -11.169 1.00 97.06 117 THR A C 1
ATOM 874 O O . THR A 1 117 ? 1.611 5.379 -11.221 1.00 97.06 117 THR A O 1
ATOM 877 N N . ALA A 1 118 ? -0.310 5.896 -12.240 1.00 97.62 118 ALA A N 1
ATOM 878 C CA . ALA A 1 118 ? 0.302 6.223 -13.527 1.00 97.62 118 ALA A CA 1
ATOM 879 C C . ALA A 1 118 ? 1.292 7.403 -13.455 1.00 97.62 118 ALA A C 1
ATOM 881 O O . ALA A 1 118 ? 2.278 7.405 -14.198 1.00 97.62 118 ALA A O 1
ATOM 882 N N . LYS A 1 119 ? 1.050 8.373 -12.555 1.00 97.31 119 LYS A N 1
ATOM 883 C CA . LYS A 1 119 ? 1.916 9.545 -12.335 1.00 97.31 119 LYS A CA 1
ATOM 884 C C . LYS A 1 119 ? 3.123 9.240 -11.445 1.00 97.31 119 LYS A C 1
ATOM 886 O O . LYS A 1 119 ? 4.045 10.047 -11.405 1.00 97.31 119 LYS A O 1
ATOM 891 N N . ALA A 1 120 ? 3.130 8.099 -10.756 1.00 96.31 120 ALA A N 1
ATOM 892 C CA . ALA A 1 120 ? 4.242 7.706 -9.905 1.00 96.31 120 ALA A CA 1
ATOM 893 C C . ALA A 1 120 ? 5.522 7.498 -10.732 1.00 96.31 120 ALA A C 1
ATOM 895 O O . ALA A 1 120 ? 5.462 7.117 -11.909 1.00 96.31 120 ALA A O 1
ATOM 896 N N . LYS A 1 121 ? 6.675 7.747 -10.105 1.00 95.56 121 LYS A N 1
ATOM 897 C CA . LYS A 1 121 ? 7.992 7.748 -10.755 1.00 95.56 121 LYS A CA 1
ATOM 898 C C . LYS A 1 121 ? 8.996 6.843 -10.057 1.00 95.56 121 LYS A C 1
ATOM 900 O O . LYS A 1 121 ? 8.881 6.580 -8.856 1.00 95.56 121 LYS A O 1
ATOM 905 N N . CYS A 1 122 ? 9.987 6.382 -10.812 1.00 89.56 122 CYS A N 1
ATOM 906 C CA . CYS A 1 122 ? 11.227 5.849 -10.251 1.00 89.56 122 CYS A CA 1
ATOM 907 C C . CYS A 1 122 ? 12.339 6.890 -10.401 1.00 89.56 122 CYS A C 1
ATOM 909 O O . CYS A 1 122 ? 12.244 7.806 -11.212 1.00 89.56 122 CYS A O 1
ATOM 911 N N . ARG A 1 123 ? 13.405 6.750 -9.606 1.00 85.31 123 ARG A N 1
ATOM 912 C CA . ARG A 1 123 ? 14.610 7.571 -9.784 1.00 85.31 123 ARG A CA 1
ATOM 913 C C . ARG A 1 123 ? 15.374 7.163 -11.047 1.00 85.31 123 ARG A C 1
ATOM 915 O O . ARG A 1 123 ? 15.881 8.030 -11.746 1.00 85.31 123 ARG A O 1
ATOM 922 N N . ASP A 1 124 ? 15.448 5.859 -11.315 1.00 81.69 124 ASP A N 1
ATOM 923 C CA . ASP A 1 124 ? 16.046 5.302 -12.527 1.00 81.69 124 ASP A CA 1
ATOM 924 C C . ASP A 1 124 ? 14.986 5.095 -13.621 1.00 81.69 124 ASP A C 1
ATOM 926 O O . ASP A 1 124 ? 13.896 4.573 -13.366 1.00 81.69 124 ASP A O 1
ATOM 930 N N . ALA A 1 125 ? 15.306 5.505 -14.850 1.00 88.38 125 ALA A N 1
ATOM 931 C CA . ALA A 1 125 ? 14.383 5.422 -15.978 1.00 88.38 125 ALA A CA 1
ATOM 932 C C . ALA A 1 125 ? 14.185 3.983 -16.484 1.00 88.38 125 ALA A C 1
ATOM 934 O O . ALA A 1 125 ? 13.098 3.655 -16.967 1.00 88.38 125 ALA A O 1
ATOM 935 N N . SER A 1 126 ? 15.200 3.118 -16.365 1.00 82.50 126 SER A N 1
ATOM 936 C CA . SER A 1 126 ? 15.086 1.718 -16.788 1.00 82.50 126 SER A CA 1
ATOM 937 C C . SER A 1 126 ? 14.189 0.930 -15.830 1.00 82.50 126 SER A C 1
ATOM 939 O O . SER A 1 126 ? 13.321 0.179 -16.282 1.00 82.50 126 SER A O 1
ATOM 941 N N . ASP A 1 127 ? 14.304 1.191 -14.525 1.00 82.94 127 ASP A N 1
ATOM 942 C CA . ASP A 1 127 ? 13.391 0.675 -13.505 1.00 82.94 127 ASP A CA 1
ATOM 943 C C . ASP A 1 127 ? 11.958 1.133 -13.764 1.00 82.94 127 ASP A C 1
ATOM 945 O O . ASP A 1 127 ? 11.025 0.328 -13.722 1.00 82.94 127 ASP A O 1
ATOM 949 N N . GLU A 1 128 ? 11.766 2.427 -14.051 1.00 89.94 128 GLU A N 1
ATOM 950 C CA . GLU A 1 128 ? 10.445 2.965 -14.371 1.00 89.94 128 GLU A CA 1
ATOM 951 C C . GLU A 1 128 ? 9.833 2.235 -15.567 1.00 89.94 128 GLU A C 1
ATOM 953 O O . GLU A 1 128 ? 8.698 1.764 -15.479 1.00 89.94 128 GLU A O 1
ATOM 958 N N . GLN A 1 129 ? 10.578 2.104 -16.668 1.00 92.12 129 GLN A N 1
ATOM 959 C CA . GLN A 1 129 ? 10.105 1.399 -17.855 1.00 92.12 129 GLN A CA 1
ATOM 960 C C . GLN A 1 129 ? 9.727 -0.049 -17.525 1.00 92.12 129 GLN A C 1
ATOM 962 O O . GLN A 1 129 ? 8.631 -0.496 -17.870 1.00 92.12 129 GLN A O 1
ATOM 967 N N . MET A 1 130 ? 10.593 -0.762 -16.810 1.00 87.94 130 MET A N 1
ATOM 968 C CA . MET A 1 130 ? 10.369 -2.157 -16.459 1.00 87.94 130 MET A CA 1
ATOM 969 C C . MET A 1 130 ? 9.122 -2.349 -15.591 1.00 87.94 130 MET A C 1
ATOM 971 O O . MET A 1 130 ? 8.302 -3.229 -15.862 1.00 87.94 130 MET A O 1
ATOM 975 N N . ILE A 1 131 ? 8.942 -1.529 -14.552 1.00 89.94 131 ILE A N 1
ATOM 976 C CA . ILE A 1 131 ? 7.757 -1.624 -13.693 1.00 89.94 131 ILE A CA 1
ATOM 977 C C . ILE A 1 131 ? 6.506 -1.252 -14.482 1.00 89.94 131 ILE A C 1
ATOM 979 O O . ILE A 1 131 ? 5.491 -1.933 -14.357 1.00 89.94 131 ILE A O 1
ATOM 983 N N . ARG A 1 132 ? 6.559 -0.223 -15.337 1.00 95.25 132 ARG A N 1
ATOM 984 C CA . ARG A 1 132 ? 5.435 0.138 -16.216 1.00 95.25 132 ARG A CA 1
ATOM 985 C C . ARG A 1 132 ? 5.038 -1.023 -17.127 1.00 95.25 132 ARG A C 1
ATOM 987 O O . ARG A 1 132 ? 3.845 -1.290 -17.276 1.00 95.25 132 ARG A O 1
ATOM 994 N N . GLU A 1 133 ? 6.006 -1.734 -17.702 1.00 94.06 133 GLU A N 1
ATOM 995 C CA . GLU A 1 133 ? 5.763 -2.934 -18.507 1.00 94.06 133 GLU A CA 1
ATOM 996 C C . GLU A 1 133 ? 5.111 -4.047 -17.677 1.00 94.06 133 GLU A C 1
ATOM 998 O O . GLU A 1 133 ? 4.087 -4.593 -18.093 1.00 94.06 133 GLU A O 1
ATOM 1003 N N . LYS A 1 134 ? 5.613 -4.321 -16.465 1.00 90.50 134 LYS A N 1
ATOM 1004 C CA . LYS A 1 134 ? 4.990 -5.287 -15.543 1.00 90.50 134 LYS A CA 1
ATOM 1005 C C . LYS A 1 134 ? 3.561 -4.894 -15.170 1.00 90.50 134 LYS A C 1
ATOM 1007 O O . LYS A 1 134 ? 2.663 -5.725 -15.252 1.00 90.50 134 LYS A O 1
ATOM 1012 N N . VAL A 1 135 ? 3.313 -3.629 -14.830 1.00 95.00 135 VAL A N 1
ATOM 1013 C CA . VAL A 1 135 ? 1.967 -3.118 -14.522 1.00 95.00 135 VAL A CA 1
ATOM 1014 C C . VAL A 1 135 ? 1.040 -3.293 -15.722 1.00 95.00 135 VAL A C 1
ATOM 1016 O O . VAL A 1 135 ? -0.091 -3.746 -15.555 1.00 95.00 135 VAL A O 1
ATOM 1019 N N . LYS A 1 136 ? 1.512 -2.994 -16.939 1.00 96.75 136 LYS A N 1
ATOM 1020 C CA . LYS A 1 136 ? 0.746 -3.195 -18.176 1.00 96.75 136 LYS A CA 1
ATOM 1021 C C . LYS A 1 136 ? 0.376 -4.667 -18.381 1.00 96.75 136 LYS A C 1
ATOM 1023 O O . LYS A 1 136 ? -0.784 -4.950 -18.675 1.00 96.75 136 LYS A O 1
ATOM 1028 N N . LEU A 1 137 ? 1.324 -5.585 -18.186 1.00 94.62 137 LEU A N 1
ATOM 1029 C CA . LEU A 1 137 ? 1.089 -7.032 -18.273 1.00 94.62 137 LEU A CA 1
ATOM 1030 C C . LEU A 1 137 ? 0.125 -7.532 -17.185 1.00 94.62 137 LEU A C 1
ATOM 1032 O O . LEU A 1 137 ? -0.703 -8.399 -17.448 1.00 94.62 137 LEU A O 1
ATOM 1036 N N . SER A 1 138 ? 0.162 -6.929 -15.998 1.00 93.31 138 SER A N 1
ATOM 1037 C CA . SER A 1 138 ? -0.705 -7.247 -14.860 1.00 93.31 138 SER A CA 1
ATOM 1038 C C . SER A 1 138 ? -2.069 -6.539 -14.893 1.00 93.31 138 SER A C 1
ATOM 1040 O O . SER A 1 138 ? -2.699 -6.391 -13.848 1.00 93.31 138 SER A O 1
ATOM 1042 N N . GLY A 1 139 ? -2.552 -6.090 -16.057 1.00 96.50 139 GLY A N 1
ATOM 1043 C CA . GLY A 1 139 ? -3.886 -5.484 -16.221 1.00 96.50 139 GLY A CA 1
ATOM 1044 C C . GLY A 1 139 ? -3.930 -3.949 -16.197 1.00 96.50 139 GLY A C 1
ATOM 1045 O O . GLY A 1 139 ? -5.014 -3.365 -16.189 1.00 96.50 139 GLY A O 1
ATOM 1046 N N . GLY A 1 140 ? -2.773 -3.289 -16.215 1.00 97.31 140 GLY A N 1
ATOM 1047 C CA . GLY A 1 140 ? -2.635 -1.842 -16.374 1.00 97.31 140 GLY A CA 1
ATOM 1048 C C . GLY A 1 140 ? -2.870 -1.013 -15.108 1.00 97.31 140 GLY A C 1
ATOM 1049 O O . GLY A 1 140 ? -3.264 -1.507 -14.051 1.00 97.31 140 GLY A O 1
ATOM 1050 N N . PHE A 1 141 ? -2.643 0.298 -15.240 1.00 97.62 141 PHE A N 1
ATOM 1051 C CA . PHE A 1 141 ? -2.706 1.255 -14.128 1.00 97.62 141 PHE A CA 1
ATOM 1052 C C . PHE A 1 141 ? -4.090 1.373 -13.492 1.00 97.62 141 PHE A C 1
ATOM 1054 O O . PHE A 1 141 ? -4.179 1.514 -12.283 1.00 97.62 141 PHE A O 1
ATOM 1061 N N . LYS A 1 142 ? -5.174 1.207 -14.259 1.00 96.44 142 LYS A N 1
ATOM 1062 C CA . LYS A 1 142 ? -6.535 1.226 -13.701 1.00 96.44 142 LYS A CA 1
ATOM 1063 C C . LYS A 1 142 ? -6.752 0.109 -12.672 1.00 96.44 142 LYS A C 1
ATOM 1065 O O . LYS A 1 142 ? -7.379 0.332 -11.639 1.00 96.44 142 LYS A O 1
ATOM 1070 N N . ARG A 1 143 ? -6.223 -1.094 -12.936 1.00 96.12 143 ARG A N 1
ATOM 1071 C CA . ARG A 1 143 ? -6.263 -2.202 -11.970 1.00 96.12 143 ARG A CA 1
ATOM 1072 C C . ARG A 1 143 ? -5.385 -1.892 -10.759 1.00 96.12 143 ARG A C 1
ATOM 1074 O O . ARG A 1 143 ? -5.822 -2.129 -9.638 1.00 96.12 143 ARG A O 1
ATOM 1081 N N . LEU A 1 144 ? -4.186 -1.353 -10.982 1.00 96.31 144 LEU A N 1
ATOM 1082 C CA . LEU A 1 144 ? -3.276 -0.964 -9.903 1.00 96.31 144 LEU A CA 1
ATOM 1083 C C . LEU A 1 144 ? -3.909 0.089 -8.977 1.00 96.31 144 LEU A C 1
ATOM 1085 O O . LEU A 1 144 ? -3.952 -0.121 -7.768 1.00 96.31 144 LEU A O 1
ATOM 1089 N N . ASP A 1 145 ? -4.486 1.156 -9.536 1.00 96.56 145 ASP A N 1
ATOM 1090 C CA . ASP A 1 145 ? -5.211 2.196 -8.797 1.00 96.56 145 ASP A CA 1
ATOM 1091 C C . ASP A 1 145 ? -6.335 1.591 -7.946 1.00 96.56 145 ASP A C 1
ATOM 1093 O O . ASP A 1 145 ? -6.481 1.947 -6.779 1.00 96.56 145 ASP A O 1
ATOM 1097 N N . SER A 1 146 ? -7.091 0.631 -8.494 1.00 94.88 146 SER A N 1
ATOM 1098 C CA . SER A 1 146 ? -8.153 -0.063 -7.757 1.00 94.88 146 SER A CA 1
ATOM 1099 C C . SER A 1 146 ? -7.615 -0.864 -6.570 1.00 94.88 146 SER A C 1
ATOM 1101 O O . SER A 1 146 ? -8.202 -0.802 -5.494 1.00 94.88 146 SER A O 1
ATOM 1103 N N . VAL A 1 147 ? -6.517 -1.609 -6.744 1.00 95.50 147 VAL A N 1
ATOM 1104 C CA . VAL A 1 147 ? -5.897 -2.390 -5.656 1.00 95.50 147 VAL A CA 1
ATOM 1105 C C . VAL A 1 147 ? -5.429 -1.463 -4.536 1.00 95.50 147 VAL A C 1
ATOM 1107 O O . VAL A 1 147 ? -5.708 -1.709 -3.364 1.00 95.50 147 VAL A O 1
ATOM 1110 N N . ILE A 1 148 ? -4.766 -0.364 -4.895 1.00 96.00 148 ILE A N 1
ATOM 1111 C CA . ILE A 1 148 ? -4.250 0.608 -3.930 1.00 96.00 148 ILE A CA 1
ATOM 1112 C C . ILE A 1 148 ? -5.371 1.358 -3.223 1.00 96.00 148 ILE A C 1
ATOM 1114 O O . ILE A 1 148 ? -5.291 1.567 -2.015 1.00 96.00 148 ILE A O 1
ATOM 1118 N N . PHE A 1 149 ? -6.423 1.733 -3.947 1.00 94.94 149 PHE A N 1
ATOM 1119 C CA . PHE A 1 149 ? -7.605 2.347 -3.359 1.00 94.94 149 PHE A CA 1
ATOM 1120 C C . PHE A 1 149 ? -8.234 1.429 -2.306 1.00 94.94 149 PHE A C 1
ATOM 1122 O O . PHE A 1 149 ? -8.480 1.863 -1.183 1.00 94.94 149 PHE A O 1
ATOM 1129 N N . THR A 1 150 ? -8.443 0.149 -2.636 1.00 93.25 150 THR A N 1
ATOM 1130 C CA . THR A 1 150 ? -8.989 -0.836 -1.691 1.00 93.25 150 THR A CA 1
ATOM 1131 C C . THR A 1 150 ? -8.088 -1.001 -0.470 1.00 93.25 150 THR A C 1
ATOM 1133 O O . THR A 1 150 ? -8.590 -0.962 0.652 1.00 93.25 150 THR A O 1
ATOM 1136 N N . PHE A 1 151 ? -6.772 -1.115 -0.672 1.00 94.88 151 PHE A N 1
ATOM 1137 C CA . PHE A 1 151 ? -5.799 -1.190 0.419 1.00 94.88 151 PHE A CA 1
ATOM 1138 C C . PHE A 1 151 ? -5.878 0.030 1.349 1.00 94.88 151 PHE A C 1
ATOM 1140 O O . PHE A 1 151 ? -6.002 -0.128 2.563 1.00 94.88 151 PHE A O 1
ATOM 1147 N N . ARG A 1 152 ? -5.865 1.250 0.792 1.00 93.81 152 ARG A N 1
ATOM 1148 C CA . ARG A 1 152 ? -5.964 2.494 1.574 1.00 93.81 152 ARG A CA 1
ATOM 1149 C C . ARG A 1 152 ? -7.273 2.554 2.343 1.00 93.81 152 ARG A C 1
ATOM 1151 O O . ARG A 1 152 ? -7.257 2.836 3.535 1.00 93.81 152 ARG A O 1
ATOM 1158 N N . LEU A 1 153 ? -8.393 2.249 1.690 1.00 91.81 153 LEU A N 1
ATOM 1159 C CA . LEU A 1 153 ? -9.706 2.261 2.329 1.00 91.81 153 LEU A CA 1
ATOM 1160 C C . LEU A 1 153 ? -9.761 1.295 3.519 1.00 91.81 153 LEU A C 1
ATOM 1162 O O . LEU A 1 153 ? -10.238 1.681 4.584 1.00 91.81 153 LEU A O 1
ATOM 1166 N N . GLN A 1 154 ? -9.248 0.074 3.356 1.00 90.25 154 GLN A N 1
ATOM 1167 C CA . GLN A 1 154 ? -9.200 -0.908 4.437 1.00 90.25 154 GLN A CA 1
ATOM 1168 C C . GLN A 1 154 ? -8.319 -0.426 5.595 1.00 90.25 154 GLN A C 1
ATOM 1170 O O . GLN A 1 154 ? -8.760 -0.430 6.742 1.00 90.25 154 GLN A O 1
ATOM 1175 N N . ALA A 1 155 ? -7.112 0.062 5.303 1.00 89.81 155 ALA A N 1
ATOM 1176 C CA . ALA A 1 155 ? -6.218 0.587 6.328 1.00 89.81 155 ALA A CA 1
ATOM 1177 C C . ALA A 1 155 ? -6.834 1.773 7.094 1.00 89.81 155 ALA A C 1
ATOM 1179 O O . ALA A 1 155 ? -6.681 1.890 8.310 1.00 89.81 155 ALA A O 1
ATOM 1180 N N . PHE A 1 156 ? -7.588 2.637 6.407 1.00 87.62 156 PHE A N 1
ATOM 1181 C CA . PHE A 1 156 ? -8.354 3.695 7.065 1.00 87.62 156 PHE A CA 1
ATOM 1182 C C . PHE A 1 156 ? -9.439 3.149 7.981 1.00 87.62 156 PHE A C 1
ATOM 1184 O O . PHE A 1 156 ? -9.582 3.625 9.105 1.00 87.62 156 PHE A O 1
ATOM 1191 N N . GLN A 1 157 ? -10.193 2.150 7.525 1.00 85.75 157 GLN A N 1
ATOM 1192 C CA . GLN A 1 157 ? -11.230 1.506 8.330 1.00 85.75 157 GLN A CA 1
ATOM 1193 C C . GLN A 1 157 ? -10.676 0.900 9.616 1.00 85.75 157 GLN A C 1
ATOM 1195 O O . GLN A 1 157 ? -11.257 1.099 10.683 1.00 85.75 157 GLN A O 1
ATOM 1200 N N . GLU A 1 158 ? -9.535 0.225 9.525 1.00 86.19 158 GLU A N 1
ATOM 1201 C CA . GLU A 1 158 ? -8.853 -0.360 10.678 1.00 86.19 158 GLU A CA 1
ATOM 1202 C C . GLU A 1 158 ? -8.369 0.728 11.650 1.00 86.19 158 GLU A C 1
ATOM 1204 O O . GLU A 1 158 ? -8.667 0.669 12.842 1.00 86.19 158 GLU A O 1
ATOM 1209 N N . MET A 1 159 ? -7.733 1.790 11.152 1.00 82.00 159 MET A N 1
ATOM 1210 C CA . MET A 1 159 ? -7.284 2.908 11.990 1.00 82.00 159 MET A CA 1
ATOM 1211 C C . MET A 1 159 ? -8.443 3.635 12.693 1.00 82.00 159 MET A C 1
ATOM 1213 O O . MET A 1 159 ? -8.354 3.992 13.868 1.00 82.00 159 MET A O 1
ATOM 1217 N N . MET A 1 160 ? -9.562 3.847 11.999 1.00 77.38 160 MET A N 1
ATOM 1218 C CA . MET A 1 160 ? -10.761 4.466 12.576 1.00 77.38 160 MET A CA 1
ATOM 1219 C C . MET A 1 160 ? -11.375 3.652 13.711 1.00 77.38 160 MET A C 1
ATOM 1221 O O . MET A 1 160 ? -11.942 4.233 14.642 1.00 77.38 160 MET A O 1
ATOM 1225 N N . ALA A 1 161 ? -11.268 2.323 13.654 1.00 77.56 161 ALA A N 1
ATOM 1226 C CA . ALA A 1 161 ? -11.739 1.459 14.728 1.00 77.56 161 ALA A CA 1
ATOM 1227 C C . ALA A 1 161 ? -10.978 1.712 16.044 1.00 77.56 161 ALA A C 1
ATOM 1229 O O . ALA A 1 161 ? -11.536 1.503 17.125 1.00 77.56 161 ALA A O 1
ATOM 1230 N N . GLU A 1 162 ? -9.751 2.232 15.962 1.00 73.62 162 GLU A N 1
ATOM 1231 C CA . GLU A 1 162 ? -8.901 2.571 17.107 1.00 73.62 162 GLU A CA 1
ATOM 1232 C C . GLU A 1 162 ? -9.001 4.049 17.535 1.00 73.62 162 GLU A C 1
ATOM 1234 O O . GLU A 1 162 ? -8.712 4.387 18.685 1.00 73.62 162 GLU A O 1
ATOM 1239 N N . LEU A 1 163 ? -9.451 4.940 16.645 1.00 69.12 163 LEU A N 1
ATOM 1240 C CA . LEU A 1 163 ? -9.636 6.366 16.936 1.00 69.12 163 LEU A CA 1
ATOM 1241 C C . LEU A 1 163 ? -10.772 6.615 17.951 1.00 69.12 163 LEU A C 1
ATOM 1243 O O . LEU A 1 163 ? -11.734 5.844 18.047 1.00 69.12 163 LEU A O 1
ATOM 1247 N N . ARG A 1 164 ? -10.667 7.720 18.712 1.00 69.12 164 ARG A N 1
ATOM 1248 C CA . ARG A 1 164 ? -11.701 8.186 19.663 1.00 69.12 164 ARG A CA 1
ATOM 1249 C C . ARG A 1 164 ? -13.056 8.341 18.961 1.00 69.12 164 ARG A C 1
ATOM 1251 O O . ARG A 1 164 ? -13.092 8.783 17.815 1.00 69.12 164 ARG A O 1
ATOM 1258 N N . GLU A 1 165 ? -14.150 8.059 19.676 1.00 76.06 165 GLU A N 1
ATOM 1259 C CA . GLU A 1 165 ? -15.522 8.068 19.127 1.00 76.06 165 GLU A CA 1
ATOM 1260 C C . GLU A 1 165 ? -15.848 9.341 18.326 1.00 76.06 165 GLU A C 1
ATOM 1262 O O . GLU A 1 165 ? -16.336 9.245 17.207 1.00 76.06 165 GLU A O 1
ATOM 1267 N N . SER A 1 166 ? -15.473 10.527 18.818 1.00 64.69 166 SER A N 1
ATOM 1268 C CA . SER A 1 166 ? -15.777 11.793 18.133 1.00 64.69 166 SER A CA 1
ATOM 1269 C C . SER A 1 166 ? -15.085 11.965 16.775 1.00 64.69 166 SER A C 1
ATOM 1271 O O . SER A 1 166 ? -15.644 12.591 15.883 1.00 64.69 166 SER A O 1
ATOM 1273 N N . VAL A 1 167 ? -13.864 11.442 16.613 1.00 65.75 167 VAL A N 1
ATOM 1274 C CA . VAL A 1 167 ? -13.113 11.504 15.343 1.00 65.75 167 VAL A CA 1
ATOM 1275 C C . VAL A 1 167 ? -13.604 10.413 14.392 1.00 65.75 167 VAL A C 1
ATOM 1277 O O . VAL A 1 167 ? -13.728 10.633 13.189 1.00 65.75 167 VAL A O 1
ATOM 1280 N N . ARG A 1 168 ? -13.935 9.245 14.950 1.00 71.56 168 ARG A N 1
ATOM 1281 C CA . ARG A 1 168 ? -14.497 8.110 14.220 1.00 71.56 168 ARG A CA 1
ATOM 1282 C C . ARG A 1 168 ? -15.823 8.461 13.546 1.00 71.56 168 ARG A C 1
ATOM 1284 O O . ARG A 1 168 ? -15.984 8.153 12.371 1.00 71.56 168 ARG A O 1
ATOM 1291 N N . ASP A 1 169 ? -16.742 9.109 14.260 1.00 74.75 169 ASP A N 1
ATOM 1292 C CA . ASP A 1 169 ? -18.071 9.436 13.730 1.00 74.75 169 ASP A CA 1
ATOM 1293 C C . ASP A 1 169 ? -18.005 10.363 12.510 1.00 74.75 169 ASP A C 1
ATOM 1295 O O . ASP A 1 169 ? -18.763 10.181 11.558 1.00 74.75 169 ASP A O 1
ATOM 1299 N N . GLU A 1 170 ? -17.089 11.333 12.507 1.00 73.38 170 GLU A N 1
ATOM 1300 C CA . GLU A 1 170 ? -16.938 12.264 11.386 1.00 73.38 170 GLU A CA 1
ATOM 1301 C C . GLU A 1 170 ? -16.338 11.580 10.152 1.00 73.38 170 GLU A C 1
ATOM 1303 O O . GLU A 1 170 ? -16.858 11.710 9.045 1.00 73.38 170 GLU A O 1
ATOM 1308 N N . LEU A 1 171 ? -15.297 10.766 10.341 1.00 69.19 171 LEU A N 1
ATOM 1309 C CA . LEU A 1 171 ? -14.700 10.004 9.246 1.00 69.19 171 LEU A CA 1
ATOM 1310 C C . LEU A 1 171 ? -15.660 8.954 8.657 1.00 69.19 171 LEU A C 1
ATOM 1312 O O . LEU A 1 171 ? -15.682 8.760 7.440 1.00 69.19 171 LEU A O 1
ATOM 1316 N N . LEU A 1 172 ? -16.480 8.295 9.486 1.00 76.88 172 LEU A N 1
ATOM 1317 C CA . LEU A 1 172 ? -17.490 7.346 9.003 1.00 76.88 172 LEU A CA 1
ATOM 1318 C C . LEU A 1 172 ? -18.518 8.025 8.086 1.00 76.88 172 LEU A C 1
ATOM 1320 O O . LEU A 1 172 ? -18.881 7.451 7.058 1.00 76.88 172 LEU A O 1
ATOM 1324 N N . ARG A 1 173 ? -18.937 9.259 8.403 1.00 79.69 173 ARG A N 1
ATOM 1325 C CA . ARG A 1 173 ? -19.840 10.040 7.539 1.00 79.69 173 ARG A CA 1
ATOM 1326 C C . ARG A 1 173 ? -19.222 10.325 6.174 1.00 79.69 173 ARG A C 1
ATOM 1328 O O . ARG A 1 173 ? -19.916 10.210 5.164 1.00 79.69 173 ARG A O 1
ATOM 1335 N N . GLU A 1 174 ? -17.936 10.670 6.131 1.00 78.56 174 GLU A N 1
ATOM 1336 C CA . GLU A 1 174 ? -17.239 10.901 4.862 1.00 78.56 174 GLU A CA 1
ATOM 1337 C C . GLU A 1 174 ? -17.121 9.613 4.039 1.00 78.56 174 GLU A C 1
ATOM 1339 O O . GLU A 1 174 ? -17.412 9.614 2.844 1.00 78.56 174 GLU A O 1
ATOM 1344 N N . ILE A 1 175 ? -16.796 8.477 4.661 1.00 77.69 175 ILE A N 1
ATOM 1345 C CA . ILE A 1 175 ? -16.726 7.189 3.951 1.00 77.69 175 ILE A CA 1
ATOM 1346 C C . ILE A 1 175 ? -18.073 6.795 3.346 1.00 77.69 175 ILE A C 1
ATOM 1348 O O . ILE A 1 175 ? -18.120 6.359 2.191 1.00 77.69 175 ILE A O 1
ATOM 1352 N N . ASP A 1 176 ? -19.169 6.965 4.084 1.00 81.81 176 ASP A N 1
ATOM 1353 C CA . ASP A 1 176 ? -20.503 6.682 3.557 1.00 81.81 176 ASP A CA 1
ATOM 1354 C C . ASP A 1 176 ? -20.862 7.611 2.393 1.00 81.81 176 ASP A C 1
ATOM 1356 O O . ASP A 1 176 ? -21.432 7.151 1.397 1.00 81.81 176 ASP A O 1
ATOM 1360 N N . ARG A 1 177 ? -20.460 8.889 2.454 1.00 84.31 177 ARG A N 1
ATOM 1361 C CA . ARG A 1 177 ? -20.603 9.824 1.330 1.00 84.31 177 ARG A CA 1
ATOM 1362 C C . ARG A 1 177 ? -19.840 9.330 0.094 1.00 84.31 177 ARG A C 1
ATOM 1364 O O . ARG A 1 177 ? -20.429 9.259 -0.986 1.00 84.31 177 ARG A O 1
ATOM 1371 N N . PHE A 1 178 ? -18.585 8.899 0.238 1.00 78.88 178 PHE A N 1
ATOM 1372 C CA . PHE A 1 178 ? -17.800 8.364 -0.887 1.00 78.88 178 PHE A CA 1
ATOM 1373 C C . PHE A 1 178 ? -18.401 7.102 -1.490 1.00 78.88 178 PHE A C 1
ATOM 1375 O O . PHE A 1 178 ? -18.420 6.930 -2.713 1.00 78.88 178 PHE A O 1
ATOM 1382 N N . ARG A 1 179 ? -18.928 6.215 -0.645 1.00 80.88 179 ARG A N 1
ATOM 1383 C CA . ARG A 1 179 ? -19.595 4.996 -1.104 1.00 80.88 179 ARG A CA 1
ATOM 1384 C C . ARG A 1 179 ? -20.813 5.328 -1.962 1.00 80.88 179 ARG A C 1
ATOM 1386 O O . ARG A 1 179 ? -21.012 4.715 -3.009 1.00 80.88 179 ARG A O 1
ATOM 1393 N N . GLN A 1 180 ? -21.592 6.329 -1.553 1.00 83.56 180 GLN A N 1
ATOM 1394 C CA . GLN A 1 180 ? -22.738 6.816 -2.321 1.00 83.56 180 GLN A CA 1
ATOM 1395 C C . GLN A 1 180 ? -22.308 7.426 -3.662 1.00 83.56 180 GLN A C 1
ATOM 1397 O O . GLN A 1 180 ? -22.876 7.054 -4.688 1.00 83.56 180 GLN A O 1
ATOM 1402 N N . MET A 1 181 ? -21.273 8.274 -3.683 1.00 80.62 181 MET A N 1
ATOM 1403 C CA . MET A 1 181 ? -20.732 8.848 -4.926 1.00 80.62 181 MET A CA 1
ATOM 1404 C C . MET A 1 181 ? -20.248 7.764 -5.901 1.00 80.62 181 MET A C 1
ATOM 1406 O O . MET A 1 181 ? -20.577 7.793 -7.085 1.00 80.62 181 MET A O 1
ATOM 1410 N N . THR A 1 182 ? -19.530 6.755 -5.400 1.00 76.69 182 THR A N 1
ATOM 1411 C CA . THR A 1 182 ? -19.013 5.646 -6.225 1.00 76.69 182 THR A CA 1
ATOM 1412 C C . THR A 1 182 ? -20.151 4.829 -6.847 1.00 76.69 182 THR A C 1
ATOM 1414 O O . THR A 1 182 ? -20.111 4.476 -8.031 1.00 76.69 182 THR A O 1
ATOM 1417 N N . ASN A 1 183 ? -21.207 4.567 -6.074 1.00 79.25 183 ASN A N 1
ATOM 1418 C CA . ASN A 1 183 ? -22.395 3.875 -6.570 1.00 79.25 183 ASN A CA 1
ATOM 1419 C C . ASN A 1 183 ? -23.120 4.702 -7.647 1.00 79.25 183 ASN A C 1
ATOM 1421 O O . ASN A 1 183 ? -23.560 4.145 -8.654 1.00 79.25 183 ASN A O 1
ATOM 1425 N N . GLN A 1 184 ? -23.198 6.027 -7.488 1.00 80.88 184 GLN A N 1
ATOM 1426 C CA . GLN A 1 184 ? -23.791 6.916 -8.493 1.00 80.88 184 GLN A CA 1
ATOM 1427 C C . GLN A 1 184 ? -22.996 6.914 -9.808 1.00 80.88 184 GLN A C 1
ATOM 1429 O O . GLN A 1 184 ? -23.594 6.730 -10.868 1.00 80.88 184 GLN A O 1
ATOM 1434 N N . MET A 1 185 ? -21.661 7.012 -9.752 1.00 74.81 185 MET A N 1
ATOM 1435 C CA . MET A 1 185 ? -20.801 6.962 -10.949 1.00 74.81 185 MET A CA 1
ATOM 1436 C C . MET A 1 185 ? -20.929 5.630 -11.699 1.00 74.81 185 MET A C 1
ATOM 1438 O O . MET A 1 185 ? -21.002 5.600 -12.928 1.00 74.81 185 MET A O 1
ATOM 1442 N N . THR A 1 186 ? -21.027 4.521 -10.960 1.00 76.69 186 THR A N 1
ATOM 1443 C CA . THR A 1 186 ? -21.231 3.188 -11.549 1.00 76.69 186 THR A CA 1
ATOM 1444 C C . THR A 1 186 ? -22.576 3.096 -12.278 1.00 76.69 186 THR A C 1
ATOM 1446 O O . THR A 1 186 ? -22.659 2.486 -13.340 1.00 76.69 186 THR A O 1
ATOM 1449 N N . THR A 1 187 ? -23.615 3.742 -11.741 1.00 77.88 187 THR A N 1
ATOM 1450 C CA . THR A 1 187 ? -24.975 3.714 -12.307 1.00 77.88 187 THR A CA 1
ATOM 1451 C C . THR A 1 187 ? -25.120 4.628 -13.530 1.00 77.88 187 THR A C 1
ATOM 1453 O O . THR A 1 187 ? -25.874 4.318 -14.446 1.00 77.88 187 THR A O 1
ATOM 1456 N N . GLN A 1 188 ? -24.389 5.745 -13.587 1.00 73.25 188 GLN A N 1
ATOM 1457 C CA . GLN A 1 188 ? -24.405 6.635 -14.756 1.00 73.25 188 GLN A CA 1
ATOM 1458 C C . GLN A 1 188 ? -23.610 6.063 -15.936 1.00 73.25 188 GLN A C 1
ATOM 1460 O O . GLN A 1 188 ? -24.012 6.234 -17.086 1.00 73.25 188 GLN A O 1
ATOM 1465 N N . SER A 1 189 ? -22.524 5.327 -15.675 1.00 66.25 189 SER A N 1
ATOM 1466 C CA . SER A 1 189 ? -21.708 4.749 -16.749 1.00 66.25 189 SER A CA 1
ATOM 1467 C C . SER A 1 189 ? -22.371 3.561 -17.459 1.00 66.25 189 SER A C 1
ATOM 1469 O O . SER A 1 189 ? -21.977 3.240 -18.580 1.00 66.25 189 SER A O 1
ATOM 1471 N N . SER A 1 190 ? -23.368 2.913 -16.848 1.00 59.97 190 SER A N 1
ATOM 1472 C CA . SER A 1 190 ? -24.141 1.822 -17.461 1.00 59.97 190 SER A CA 1
ATOM 1473 C C . SER A 1 190 ? -25.357 2.297 -18.272 1.00 59.97 190 SER A C 1
ATOM 1475 O O . SER A 1 190 ? -25.932 1.506 -19.015 1.00 59.97 190 SER A O 1
ATOM 1477 N N . GLY A 1 191 ? -25.728 3.582 -18.197 1.00 58.69 191 GLY A N 1
ATOM 1478 C CA . GLY A 1 191 ? -26.912 4.132 -18.871 1.00 58.69 191 GLY A CA 1
ATOM 1479 C C . GLY A 1 191 ? -26.734 4.530 -20.345 1.00 58.69 191 GLY A C 1
ATOM 1480 O O . GLY A 1 191 ? -27.713 4.913 -20.979 1.00 58.69 191 GLY A O 1
ATOM 1481 N N . GLY A 1 192 ? -25.515 4.469 -20.898 1.00 54.69 192 GLY A N 1
ATOM 1482 C CA . GLY A 1 192 ? -25.198 5.024 -22.228 1.00 54.69 192 GLY A CA 1
ATOM 1483 C C . GLY A 1 192 ? -24.944 4.020 -23.359 1.00 54.69 192 GLY A C 1
ATOM 1484 O O . GLY A 1 192 ? -24.879 4.424 -24.514 1.00 54.69 192 GLY A O 1
ATOM 1485 N N . LEU A 1 193 ? -24.803 2.726 -23.063 1.00 49.56 193 LEU A N 1
ATOM 1486 C CA . LEU A 1 193 ? -24.527 1.682 -24.059 1.00 49.56 193 LEU A CA 1
ATOM 1487 C C . LEU A 1 193 ? -25.371 0.446 -23.745 1.00 49.56 193 LEU A C 1
ATOM 1489 O O . LEU A 1 193 ? -24.890 -0.573 -23.249 1.00 49.56 193 LEU A O 1
ATOM 1493 N N . ALA A 1 194 ? -26.661 0.550 -24.055 1.00 52.69 194 ALA A N 1
ATOM 1494 C CA . ALA A 1 194 ? -27.463 -0.624 -24.342 1.00 52.69 194 ALA A CA 1
ATOM 1495 C C . ALA A 1 194 ? -26.930 -1.260 -25.637 1.00 52.69 194 ALA A C 1
ATOM 1497 O O . ALA A 1 194 ? -27.386 -0.927 -26.723 1.00 52.69 194 ALA A O 1
ATOM 1498 N N . ASP A 1 195 ? -25.946 -2.151 -25.509 1.00 51.91 195 ASP A N 1
ATOM 1499 C CA . ASP A 1 195 ? -25.790 -3.270 -26.440 1.00 51.91 195 ASP A CA 1
ATOM 1500 C C . ASP A 1 195 ? -25.163 -4.488 -25.726 1.00 51.91 195 ASP A C 1
ATOM 1502 O O . ASP A 1 195 ? -23.959 -4.742 -25.722 1.00 51.91 195 ASP A O 1
ATOM 1506 N N . GLY A 1 196 ? -26.030 -5.215 -25.014 1.00 54.41 196 GLY A N 1
ATOM 1507 C CA . GLY A 1 196 ? -26.036 -6.681 -24.904 1.00 54.41 196 GLY A CA 1
ATOM 1508 C C . GLY A 1 196 ? -24.929 -7.434 -24.152 1.00 54.41 196 GLY A C 1
ATOM 1509 O O . GLY A 1 196 ? -25.119 -8.623 -23.895 1.00 54.41 196 GLY A O 1
ATOM 1510 N N . CYS A 1 197 ? -23.796 -6.825 -23.790 1.00 55.84 197 CYS A N 1
ATOM 1511 C CA . CYS A 1 197 ? -22.646 -7.593 -23.278 1.00 55.84 197 CYS A CA 1
ATOM 1512 C C . CYS A 1 197 ? -22.413 -7.482 -21.758 1.00 55.84 197 CYS A C 1
ATOM 1514 O O . CYS A 1 197 ? -21.885 -8.412 -21.146 1.00 55.84 197 CYS A O 1
ATOM 1516 N N . HIS A 1 198 ? -22.826 -6.384 -21.114 1.00 48.88 198 HIS A N 1
ATOM 1517 C CA . HIS A 1 198 ? -22.395 -6.106 -19.737 1.00 48.88 198 HIS A CA 1
ATOM 1518 C C . HIS A 1 198 ? -23.216 -6.812 -18.639 1.00 48.88 198 HIS A C 1
ATOM 1520 O O . HIS A 1 198 ? -22.667 -7.099 -17.571 1.00 48.88 198 HIS A O 1
ATOM 1526 N N . ASP A 1 199 ? -24.473 -7.179 -18.918 1.00 54.31 199 ASP A N 1
ATOM 1527 C CA . ASP A 1 199 ? -25.353 -7.865 -17.956 1.00 54.31 199 ASP A CA 1
ATOM 1528 C C . ASP A 1 199 ? -24.878 -9.280 -17.611 1.00 54.31 199 ASP A C 1
ATOM 1530 O O . ASP A 1 199 ? -25.077 -9.749 -16.491 1.00 54.31 199 ASP A O 1
ATOM 1534 N N . LYS A 1 200 ? -24.178 -9.964 -18.524 1.00 57.09 200 LYS A N 1
ATOM 1535 C CA . LYS A 1 200 ? -23.675 -11.316 -18.239 1.00 57.09 200 LYS A CA 1
ATOM 1536 C C . LYS A 1 200 ? -22.592 -11.317 -17.160 1.00 57.09 200 LYS A C 1
ATOM 1538 O O . LYS A 1 200 ? -22.602 -12.194 -16.303 1.00 57.09 200 LYS A O 1
ATOM 1543 N N . LEU A 1 201 ? -21.706 -10.317 -17.145 1.00 53.62 201 LEU A N 1
ATOM 1544 C CA . LEU A 1 201 ? -20.564 -10.309 -16.226 1.00 53.62 201 LEU A CA 1
ATOM 1545 C C . LEU A 1 201 ? -20.963 -9.962 -14.779 1.00 53.62 201 LEU A C 1
ATOM 1547 O O . LEU A 1 201 ? -20.417 -10.531 -13.834 1.00 53.62 201 LEU A O 1
ATOM 1551 N N . GLN A 1 202 ? -21.925 -9.050 -14.589 1.00 54.75 202 GLN A N 1
ATOM 1552 C CA . GLN A 1 202 ? -22.418 -8.713 -13.246 1.00 54.75 202 GLN A CA 1
ATOM 1553 C C . GLN A 1 202 ? -23.322 -9.806 -12.667 1.00 54.75 202 GLN A C 1
ATOM 1555 O O . GLN A 1 202 ? -23.228 -10.096 -11.472 1.00 54.75 202 GLN A O 1
ATOM 1560 N N . VAL A 1 203 ? -24.135 -10.465 -13.502 1.00 67.38 203 VAL A N 1
ATOM 1561 C CA . VAL A 1 203 ? -24.913 -11.636 -13.074 1.00 67.38 203 VAL A CA 1
ATOM 1562 C C . VAL A 1 203 ? -23.978 -12.772 -12.655 1.00 67.38 203 VAL A C 1
ATOM 1564 O O . VAL A 1 203 ? -24.195 -13.358 -11.597 1.00 67.38 203 VAL A O 1
ATOM 1567 N N . GLU A 1 204 ? -22.890 -13.028 -13.389 1.00 66.88 204 GLU A N 1
ATOM 1568 C CA . GLU A 1 204 ? -21.911 -14.056 -13.010 1.00 66.88 204 GLU A CA 1
ATOM 1569 C C . GLU A 1 204 ? -21.170 -13.724 -11.707 1.00 66.88 204 GLU A C 1
ATOM 1571 O O . GLU A 1 204 ? -21.061 -14.587 -10.835 1.00 66.88 204 GLU A O 1
ATOM 1576 N N . GLN A 1 205 ? -20.714 -12.482 -11.499 1.00 62.88 205 GLN A N 1
ATOM 1577 C CA . GLN A 1 205 ? -20.062 -12.114 -10.233 1.00 62.88 205 GLN A CA 1
ATOM 1578 C C . GLN A 1 205 ? -21.015 -12.194 -9.035 1.00 62.88 205 GLN A C 1
ATOM 1580 O O . GLN A 1 205 ? -20.638 -12.721 -7.984 1.00 62.88 205 GLN A O 1
ATOM 1585 N N . HIS A 1 206 ? -22.259 -11.731 -9.186 1.00 70.81 206 HIS A N 1
ATOM 1586 C CA . HIS A 1 206 ? -23.245 -11.812 -8.112 1.00 70.81 206 HIS A CA 1
ATOM 1587 C C . HIS A 1 206 ? -23.652 -13.268 -7.825 1.00 70.81 206 HIS A C 1
ATOM 1589 O O . HIS A 1 206 ? -23.803 -13.659 -6.665 1.00 70.81 206 HIS A O 1
ATOM 1595 N N . GLN A 1 207 ? -23.731 -14.110 -8.859 1.00 77.56 207 GLN A N 1
ATOM 1596 C CA . GLN A 1 207 ? -23.984 -15.542 -8.721 1.00 77.56 207 GLN A CA 1
ATOM 1597 C C . GLN A 1 207 ? -22.831 -16.256 -8.001 1.00 77.56 207 GLN A C 1
ATOM 1599 O O . GLN A 1 207 ? -23.090 -17.041 -7.090 1.00 77.56 207 GLN A O 1
ATOM 1604 N N . VAL A 1 208 ? -21.571 -15.937 -8.317 1.00 76.62 208 VAL A N 1
ATOM 1605 C CA . VAL A 1 208 ? -20.395 -16.502 -7.629 1.00 76.62 208 VAL A CA 1
ATOM 1606 C C . VAL A 1 208 ? -20.356 -16.084 -6.155 1.00 76.62 208 VAL A C 1
ATOM 1608 O O . VAL A 1 208 ? -20.038 -16.900 -5.287 1.00 76.62 208 VAL A O 1
ATOM 1611 N N . GLN A 1 209 ? -20.712 -14.838 -5.835 1.00 75.81 209 GLN A N 1
ATOM 1612 C CA . GLN A 1 209 ? -20.721 -14.353 -4.453 1.00 75.81 209 GLN A CA 1
ATOM 1613 C C . GLN A 1 209 ? -21.855 -14.982 -3.624 1.00 75.81 209 GLN A C 1
ATOM 1615 O O . GLN A 1 209 ? -21.617 -15.420 -2.495 1.00 75.81 209 GLN A O 1
ATOM 1620 N N . ASN A 1 210 ? -23.047 -15.140 -4.209 1.00 79.88 210 ASN A N 1
ATOM 1621 C CA . ASN A 1 210 ? -24.160 -15.857 -3.581 1.00 79.88 210 ASN A CA 1
ATOM 1622 C C . ASN A 1 210 ? -23.847 -17.350 -3.402 1.00 79.88 210 ASN A C 1
ATOM 1624 O O . ASN A 1 210 ? -24.144 -17.923 -2.355 1.00 79.88 210 ASN A O 1
ATOM 1628 N N . GLN A 1 211 ? -23.168 -17.977 -4.366 1.00 85.00 211 GLN A N 1
ATOM 1629 C CA . GLN A 1 211 ? -22.763 -19.379 -4.265 1.00 85.00 211 GLN A CA 1
ATOM 1630 C C . GLN A 1 211 ? -21.740 -19.593 -3.139 1.00 85.00 211 GLN A C 1
ATOM 1632 O O . GLN A 1 211 ? -21.861 -20.554 -2.382 1.00 85.00 211 GLN A O 1
ATOM 1637 N N . LYS A 1 212 ? -20.786 -18.668 -2.950 1.00 84.75 212 LYS A N 1
ATOM 1638 C CA . LYS A 1 212 ? -19.851 -18.707 -1.811 1.00 84.75 212 LYS A CA 1
ATOM 1639 C C . LYS A 1 212 ? -20.572 -18.590 -0.466 1.00 84.75 212 LYS A C 1
ATOM 1641 O O . LYS A 1 212 ? -20.257 -19.358 0.441 1.00 84.75 212 LYS A O 1
ATOM 1646 N N . GLN A 1 213 ? -21.549 -17.688 -0.331 1.00 87.81 213 GLN A N 1
ATOM 1647 C CA . GLN A 1 213 ? -22.317 -17.557 0.916 1.00 87.81 213 GLN A CA 1
ATOM 1648 C C . GLN A 1 213 ? -23.183 -18.787 1.208 1.00 87.81 213 GLN A C 1
ATOM 1650 O O . GLN A 1 213 ? -23.230 -19.239 2.351 1.00 87.81 213 GLN A O 1
ATOM 1655 N N . ILE A 1 214 ? -23.811 -19.371 0.185 1.00 91.88 214 ILE A N 1
ATOM 1656 C CA . ILE A 1 214 ? -24.592 -20.606 0.326 1.00 91.88 214 ILE A CA 1
ATOM 1657 C C . ILE A 1 214 ? -23.683 -21.775 0.722 1.00 91.88 214 ILE A C 1
ATOM 1659 O O . ILE A 1 214 ? -24.006 -22.502 1.658 1.00 91.88 214 ILE A O 1
ATOM 1663 N N . CYS A 1 215 ? -22.521 -21.934 0.082 1.00 90.12 215 CYS A N 1
ATOM 1664 C CA . CYS A 1 215 ? -21.553 -22.970 0.450 1.00 90.12 215 CYS A CA 1
ATOM 1665 C C . CYS A 1 215 ? -21.040 -22.794 1.885 1.00 90.12 215 CYS A C 1
ATOM 1667 O O . CYS A 1 215 ? -20.952 -23.777 2.619 1.00 90.12 215 CYS A O 1
ATOM 1669 N N . LEU A 1 216 ? -20.755 -21.558 2.312 1.00 92.06 216 LEU A N 1
ATOM 1670 C CA . LEU A 1 216 ? -20.344 -21.265 3.686 1.00 92.06 216 LEU A CA 1
ATOM 1671 C C . LEU A 1 216 ? -21.455 -21.619 4.688 1.00 92.06 216 LEU A C 1
ATOM 1673 O O . LEU A 1 216 ? -21.182 -22.257 5.700 1.00 92.06 216 LEU A O 1
ATOM 1677 N N . LEU A 1 217 ? -22.709 -21.261 4.395 1.00 92.44 217 LEU A N 1
ATOM 1678 C CA . LEU A 1 217 ? -23.862 -21.606 5.230 1.00 92.44 217 LEU A CA 1
ATOM 1679 C C . LEU A 1 217 ? -24.073 -23.118 5.326 1.00 92.44 217 LEU A C 1
ATOM 1681 O O . LEU A 1 217 ? -24.271 -23.625 6.425 1.00 92.44 217 LEU A O 1
ATOM 1685 N N . ILE A 1 218 ? -23.982 -23.848 4.211 1.00 94.62 218 ILE A N 1
ATOM 1686 C CA . ILE A 1 218 ? -24.095 -25.315 4.195 1.00 94.62 218 ILE A CA 1
ATOM 1687 C C . ILE A 1 218 ? -22.967 -25.949 5.016 1.00 94.62 218 ILE A C 1
ATOM 1689 O O . ILE A 1 218 ? -23.213 -26.880 5.782 1.00 94.62 218 ILE A O 1
ATOM 1693 N N . PHE A 1 219 ? -21.742 -25.431 4.895 1.00 94.00 219 PHE A N 1
ATOM 1694 C CA . PHE A 1 219 ? -20.589 -25.953 5.621 1.00 94.00 219 PHE A CA 1
ATOM 1695 C C . PHE A 1 219 ? -20.660 -25.659 7.126 1.00 94.00 219 PHE A C 1
ATOM 1697 O O . PHE A 1 219 ? -20.305 -26.514 7.934 1.00 94.00 219 PHE A O 1
ATOM 1704 N N . LEU A 1 220 ? -21.152 -24.480 7.522 1.00 93.25 220 LEU A N 1
ATOM 1705 C CA . LEU A 1 220 ? -21.235 -24.060 8.926 1.00 93.25 220 LEU A CA 1
ATOM 1706 C C . LEU A 1 220 ? -22.505 -24.536 9.645 1.00 93.25 220 LEU A C 1
ATOM 1708 O O . LEU A 1 220 ? -22.476 -24.693 10.865 1.00 93.25 220 LEU A O 1
ATOM 1712 N N . ALA A 1 221 ? -23.601 -24.805 8.932 1.00 96.00 221 ALA A N 1
ATOM 1713 C CA . ALA A 1 221 ? -24.865 -25.265 9.509 1.00 96.00 221 ALA A CA 1
ATOM 1714 C C . ALA A 1 221 ? -24.737 -26.457 10.486 1.00 96.00 221 ALA A C 1
ATOM 1716 O O . ALA A 1 221 ? -25.290 -26.359 11.586 1.00 96.00 221 ALA A O 1
ATOM 1717 N N . PRO A 1 222 ? -24.006 -27.553 10.181 1.00 94.38 222 PRO A N 1
ATOM 1718 C CA . PRO A 1 222 ? -23.865 -28.661 11.127 1.00 94.38 222 PRO A CA 1
ATOM 1719 C C . PRO A 1 222 ? -23.091 -28.257 12.388 1.00 94.38 222 PRO A C 1
ATOM 1721 O O . PRO A 1 222 ? -23.459 -28.673 13.484 1.00 94.38 222 PRO A O 1
ATOM 1724 N N . PHE A 1 223 ? -22.073 -27.400 12.270 1.00 93.38 223 PHE A N 1
ATOM 1725 C CA . PHE A 1 223 ? -21.319 -26.904 13.425 1.00 93.38 223 PHE A CA 1
ATOM 1726 C C . PHE A 1 223 ? -22.178 -26.000 14.311 1.00 93.38 223 PHE A C 1
ATOM 1728 O O . PHE A 1 223 ? -22.175 -26.161 15.530 1.00 93.38 223 PHE A O 1
ATOM 1735 N N . ILE A 1 224 ? -22.961 -25.099 13.709 1.00 93.25 224 ILE A N 1
ATOM 1736 C CA . ILE A 1 224 ? -23.901 -24.235 14.435 1.00 93.25 224 ILE A CA 1
ATOM 1737 C C . ILE A 1 224 ? -24.943 -25.085 15.168 1.00 93.25 224 ILE A C 1
ATOM 1739 O O . ILE A 1 224 ? -25.229 -24.817 16.333 1.00 93.25 224 ILE A O 1
ATOM 1743 N N . LEU A 1 225 ? -25.468 -26.137 14.532 1.00 95.62 225 LEU A N 1
ATOM 1744 C CA . LEU A 1 225 ? -26.430 -27.043 15.158 1.00 95.62 225 LEU A CA 1
ATOM 1745 C C . LEU A 1 225 ? -25.813 -27.806 16.340 1.00 95.62 225 LEU A C 1
ATOM 1747 O O . LEU A 1 225 ? -26.428 -27.875 17.401 1.00 95.62 225 LEU A O 1
ATOM 1751 N N . VAL A 1 226 ? -24.592 -28.330 16.195 1.00 95.56 226 VAL A N 1
ATOM 1752 C CA . VAL A 1 226 ? -23.878 -29.011 17.289 1.00 95.56 226 VAL A CA 1
ATOM 1753 C C . VAL A 1 226 ? -23.627 -28.053 18.453 1.00 95.56 226 VAL A C 1
ATOM 1755 O O . VAL A 1 226 ? -23.926 -28.394 19.595 1.00 95.56 226 VAL A O 1
ATOM 1758 N N . ILE A 1 227 ? -23.150 -26.834 18.181 1.00 93.62 227 ILE A N 1
ATOM 1759 C CA . ILE A 1 227 ? -22.945 -25.811 19.215 1.00 93.62 227 ILE A CA 1
ATOM 1760 C C . ILE A 1 227 ? -24.271 -25.469 19.898 1.00 93.62 227 ILE A C 1
ATOM 1762 O O . ILE A 1 227 ? -24.315 -25.414 21.122 1.00 93.62 227 ILE A O 1
ATOM 1766 N N . ALA A 1 228 ? -25.358 -25.286 19.144 1.00 94.25 228 ALA A N 1
ATOM 1767 C CA . ALA A 1 228 ? -26.671 -24.985 19.705 1.00 94.25 228 ALA A CA 1
ATOM 1768 C C . ALA A 1 228 ? -27.178 -26.116 20.613 1.00 94.25 228 ALA A C 1
ATOM 1770 O O . ALA A 1 228 ? -27.632 -25.844 21.722 1.00 94.25 228 ALA A O 1
ATOM 1771 N N . VAL A 1 229 ? -27.047 -27.380 20.195 1.00 96.25 229 VAL A N 1
ATOM 1772 C CA . VAL A 1 229 ? -27.454 -28.551 20.992 1.00 96.25 229 VAL A CA 1
ATOM 1773 C C . VAL A 1 229 ? -26.608 -28.692 22.260 1.00 96.25 229 VAL A C 1
ATOM 1775 O O . VAL A 1 229 ? -27.152 -28.999 23.318 1.00 96.25 229 VAL A O 1
ATOM 1778 N N . LEU A 1 230 ? -25.300 -28.431 22.186 1.00 94.00 230 LEU A N 1
ATOM 1779 C CA . LEU A 1 230 ? -24.407 -28.494 23.348 1.00 94.00 230 LEU A CA 1
ATOM 1780 C C . LEU A 1 230 ? -24.584 -27.300 24.298 1.00 94.00 230 LEU A C 1
ATOM 1782 O O . LEU A 1 230 ? -24.465 -27.455 25.513 1.00 94.00 230 LEU A O 1
ATOM 1786 N N . ALA A 1 231 ? -24.888 -26.114 23.769 1.00 93.00 231 ALA A N 1
ATOM 1787 C CA . ALA A 1 231 ? -25.078 -24.901 24.557 1.00 93.00 231 ALA A CA 1
ATOM 1788 C C . ALA A 1 231 ? -26.470 -24.818 25.198 1.00 93.00 231 ALA A C 1
ATOM 1790 O O . ALA A 1 231 ? -26.608 -24.197 26.251 1.00 93.00 231 ALA A O 1
ATOM 1791 N N . LEU A 1 232 ? -27.500 -25.439 24.610 1.00 94.44 232 LEU A N 1
ATOM 1792 C CA . LEU A 1 232 ? -28.881 -25.340 25.092 1.00 94.44 232 LEU A CA 1
ATOM 1793 C C . LEU A 1 232 ? -29.055 -25.823 26.548 1.00 94.44 232 LEU A C 1
ATOM 1795 O O . LEU A 1 232 ? -29.648 -25.080 27.330 1.00 94.44 232 LEU A O 1
ATOM 1799 N N . PRO A 1 233 ? -28.498 -26.972 26.987 1.00 92.88 233 PRO A N 1
ATOM 1800 C CA . PRO A 1 233 ? -28.549 -27.377 28.392 1.00 92.88 233 PRO A CA 1
ATOM 1801 C C . PRO A 1 233 ? -27.851 -26.374 29.312 1.00 92.88 233 PRO A C 1
ATOM 1803 O O . PRO A 1 233 ? -28.355 -26.080 30.391 1.00 92.88 233 PRO A O 1
ATOM 1806 N N . PHE A 1 234 ? -26.723 -25.805 28.876 1.00 91.25 234 PHE A N 1
ATOM 1807 C CA . PHE A 1 234 ? -25.978 -24.817 29.655 1.00 91.25 234 PHE A CA 1
ATOM 1808 C C . PHE A 1 234 ? -26.755 -23.502 29.785 1.00 91.25 234 PHE A C 1
ATOM 1810 O O . PHE A 1 234 ? -26.810 -22.915 30.861 1.00 91.25 234 PHE A O 1
ATOM 1817 N N . LEU A 1 235 ? -27.423 -23.062 28.717 1.00 90.81 235 LEU A N 1
ATOM 1818 C CA . LEU A 1 235 ? -28.306 -21.897 28.738 1.00 90.81 235 LEU A CA 1
ATOM 1819 C C . LEU A 1 235 ? -29.540 -22.126 29.616 1.00 90.81 235 LEU A C 1
ATOM 1821 O O . LEU A 1 235 ? -29.937 -21.215 30.336 1.00 90.81 235 LEU A O 1
ATOM 1825 N N . ILE A 1 236 ? -30.117 -23.329 29.615 1.00 91.94 236 ILE A N 1
ATOM 1826 C CA . ILE A 1 236 ? -31.254 -23.669 30.482 1.00 91.94 236 ILE A CA 1
ATOM 1827 C C . ILE A 1 236 ? -30.821 -23.712 31.954 1.00 91.94 236 ILE A C 1
ATOM 1829 O O . ILE A 1 236 ? -31.509 -23.160 32.811 1.00 91.94 236 ILE A O 1
ATOM 1833 N N . LEU A 1 237 ? -29.672 -24.324 32.254 1.00 93.25 237 LEU A N 1
ATOM 1834 C CA . LEU A 1 237 ? -29.204 -24.508 33.629 1.00 93.25 237 LEU A CA 1
ATOM 1835 C C . LEU A 1 237 ? -28.620 -23.217 34.225 1.00 93.25 237 LEU A C 1
ATOM 1837 O O . LEU A 1 237 ? -28.903 -22.866 35.368 1.00 93.25 237 LEU A O 1
ATOM 1841 N N . CYS A 1 238 ? -27.802 -22.497 33.455 1.00 90.69 238 CYS A N 1
ATOM 1842 C CA . CYS A 1 238 ? -27.071 -21.318 33.920 1.00 90.69 238 CYS A CA 1
ATOM 1843 C C . CYS A 1 238 ? -27.752 -19.994 33.555 1.00 90.69 238 CYS A C 1
ATOM 1845 O O . CYS A 1 238 ? -27.406 -18.964 34.138 1.00 90.69 238 CYS A O 1
ATOM 1847 N N . GLY A 1 239 ? -28.719 -19.989 32.633 1.00 91.94 239 GLY A N 1
ATOM 1848 C CA . GLY A 1 239 ? -29.440 -18.789 32.196 1.00 91.94 239 GLY A CA 1
ATOM 1849 C C . GLY A 1 239 ? -30.045 -17.979 33.347 1.00 91.94 239 GLY A C 1
ATOM 1850 O O . GLY A 1 239 ? -29.774 -16.779 33.429 1.00 91.94 239 GLY A O 1
ATOM 1851 N N . PRO A 1 240 ? -30.777 -18.595 34.296 1.00 91.75 240 PRO A N 1
ATOM 1852 C CA . PRO A 1 240 ? -31.313 -17.884 35.457 1.00 91.75 240 PRO A CA 1
ATOM 1853 C C . PRO A 1 240 ? -30.221 -17.248 36.333 1.00 91.75 240 PRO A C 1
ATOM 1855 O O . PRO A 1 240 ? -30.359 -16.103 36.767 1.00 91.75 240 PRO A O 1
ATOM 1858 N N . CYS A 1 241 ? -29.096 -17.938 36.549 1.00 89.81 241 CYS A N 1
ATOM 1859 C CA . CYS A 1 241 ? -27.964 -17.405 37.314 1.00 89.81 241 CYS A CA 1
ATOM 1860 C C . CYS A 1 241 ? -27.296 -16.224 36.595 1.00 89.81 241 CYS A C 1
ATOM 1862 O O . CYS A 1 241 ? -27.016 -15.197 37.216 1.00 89.81 241 CYS A O 1
ATOM 1864 N N . LEU A 1 242 ? -27.084 -16.337 35.282 1.00 90.56 242 LEU A N 1
ATOM 1865 C CA . LEU A 1 242 ? -26.542 -15.260 34.456 1.00 90.56 242 LEU A CA 1
ATOM 1866 C C . LEU A 1 242 ? -27.483 -14.051 34.415 1.00 90.56 242 LEU A C 1
ATOM 1868 O O . LEU A 1 242 ? -27.006 -12.921 34.500 1.00 90.56 242 LEU A O 1
ATOM 1872 N N . ALA A 1 243 ? -28.801 -14.262 34.376 1.00 91.25 243 ALA A N 1
ATOM 1873 C CA . ALA A 1 243 ? -29.793 -13.192 34.458 1.00 91.25 243 ALA A CA 1
ATOM 1874 C C . ALA A 1 243 ? -29.722 -12.451 35.803 1.00 91.25 243 ALA A C 1
ATOM 1876 O O . ALA A 1 243 ? -29.740 -11.220 35.828 1.00 91.25 243 ALA A O 1
ATOM 1877 N N . VAL A 1 244 ? -29.553 -13.165 36.922 1.00 93.19 244 VAL A N 1
ATOM 1878 C CA . VAL A 1 244 ? -29.354 -12.544 38.245 1.00 93.19 244 VAL A CA 1
ATOM 1879 C C . VAL A 1 244 ? -28.045 -11.752 38.300 1.00 93.19 244 VAL A C 1
ATOM 1881 O O . VAL A 1 244 ? -28.036 -10.621 38.789 1.00 93.19 244 VAL A O 1
ATOM 1884 N N . ILE A 1 245 ? -26.945 -12.298 37.771 1.00 91.88 245 ILE A N 1
ATOM 1885 C CA . ILE A 1 245 ? -25.652 -11.597 37.698 1.00 91.88 245 ILE A CA 1
ATOM 1886 C C . ILE A 1 245 ? -25.772 -10.337 36.833 1.00 91.88 245 ILE A C 1
ATOM 1888 O O . ILE A 1 245 ? -25.314 -9.263 37.232 1.00 91.88 245 ILE A O 1
ATOM 1892 N N . TYR A 1 246 ? -26.422 -10.443 35.674 1.00 92.81 246 TYR A N 1
ATOM 1893 C CA . TYR A 1 246 ? -26.674 -9.324 34.773 1.00 92.81 246 TYR A CA 1
ATOM 1894 C C . TYR A 1 246 ? -27.514 -8.237 35.454 1.00 92.81 246 TYR A C 1
ATOM 1896 O O . TYR A 1 246 ? -27.139 -7.063 35.433 1.00 92.81 246 TYR A O 1
ATOM 1904 N N . MET A 1 247 ? -28.602 -8.616 36.131 1.00 92.12 247 MET A N 1
ATOM 1905 C CA . MET A 1 247 ? -29.458 -7.676 36.858 1.00 92.12 247 MET A CA 1
ATOM 1906 C C . MET A 1 247 ? -28.715 -7.008 38.020 1.00 92.12 247 MET A C 1
ATOM 1908 O O . MET A 1 247 ? -28.819 -5.792 38.176 1.00 92.12 247 MET A O 1
ATOM 1912 N N . ARG A 1 248 ? -27.885 -7.744 38.775 1.00 91.25 248 ARG A N 1
ATOM 1913 C CA . ARG A 1 248 ? -27.021 -7.159 39.817 1.00 91.25 248 ARG A CA 1
ATOM 1914 C C . ARG A 1 248 ? -26.048 -6.132 39.243 1.00 91.25 248 ARG A C 1
ATOM 1916 O O . ARG A 1 2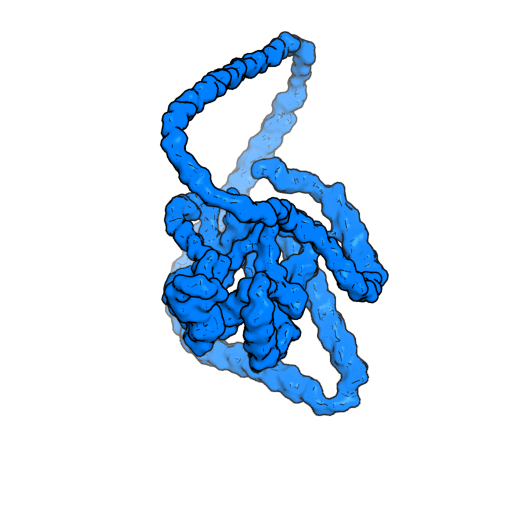48 ? -25.962 -5.026 39.770 1.00 91.25 248 ARG A O 1
ATOM 1923 N N . ARG A 1 249 ? -25.374 -6.447 38.131 1.00 89.00 249 ARG A N 1
ATOM 1924 C CA . ARG A 1 249 ? -24.474 -5.500 37.448 1.00 89.00 249 ARG A CA 1
ATOM 1925 C C . ARG A 1 249 ? -25.217 -4.270 36.926 1.00 89.00 249 ARG A C 1
ATOM 1927 O O . ARG A 1 249 ? -24.697 -3.162 37.015 1.00 89.00 249 ARG A O 1
ATOM 1934 N N . LYS A 1 250 ? -26.441 -4.438 36.418 1.00 89.44 250 LYS A N 1
ATOM 1935 C CA . LYS A 1 250 ? -27.284 -3.328 35.949 1.00 89.44 250 LYS A CA 1
ATOM 1936 C C . LYS A 1 250 ? -27.691 -2.396 37.095 1.00 89.44 250 LYS A C 1
ATOM 1938 O O . LYS A 1 250 ? -27.653 -1.181 36.921 1.00 89.44 250 LYS A O 1
ATOM 1943 N N . VAL A 1 251 ? -28.028 -2.945 38.264 1.00 91.00 251 VAL A N 1
ATOM 1944 C CA . VAL A 1 251 ? -28.319 -2.158 39.477 1.00 91.00 251 VAL A CA 1
ATOM 1945 C C . VAL A 1 251 ? -27.064 -1.440 39.980 1.00 91.00 251 VAL A C 1
ATOM 1947 O O . VAL A 1 251 ? -27.129 -0.248 40.260 1.00 91.00 251 VAL A O 1
ATOM 1950 N N . GLN A 1 252 ? -25.909 -2.113 40.010 1.00 89.75 252 GLN A N 1
ATOM 1951 C CA . GLN A 1 252 ? -24.636 -1.495 40.403 1.00 89.75 252 GLN A CA 1
ATOM 1952 C C . GLN A 1 252 ? -24.235 -0.338 39.480 1.00 89.75 252 GLN A C 1
ATOM 1954 O O . GLN A 1 252 ? -23.856 0.721 39.972 1.00 89.75 252 GLN A O 1
ATOM 1959 N N . LYS A 1 253 ? -24.385 -0.489 38.156 1.00 86.12 253 LYS A N 1
ATOM 1960 C CA . LYS A 1 253 ? -24.129 0.607 37.207 1.00 86.12 253 LYS A CA 1
ATOM 1961 C C . LYS A 1 253 ? -25.059 1.799 37.433 1.00 86.12 253 LYS A C 1
ATOM 1963 O O . LYS A 1 253 ? -24.599 2.932 37.391 1.00 86.12 253 LYS A O 1
ATOM 1968 N N . LYS A 1 254 ? -26.347 1.564 37.712 1.00 83.31 254 LYS A N 1
ATOM 1969 C CA . LYS A 1 254 ? -27.278 2.654 38.051 1.00 83.31 254 LYS A CA 1
ATOM 1970 C C . LYS A 1 254 ? -26.887 3.368 39.348 1.00 83.31 254 LYS A C 1
ATOM 1972 O O . LYS A 1 254 ? -26.970 4.588 39.401 1.00 83.31 254 LYS A O 1
ATOM 1977 N N . ALA A 1 255 ? -26.422 2.631 40.358 1.00 83.06 255 ALA A N 1
ATOM 1978 C CA . ALA A 1 255 ? -25.937 3.219 41.605 1.00 83.06 255 ALA A CA 1
ATOM 1979 C C . ALA A 1 255 ? -24.665 4.064 41.398 1.00 83.06 255 ALA A C 1
ATOM 1981 O O . ALA A 1 255 ? -24.581 5.160 41.940 1.00 83.06 255 ALA A O 1
ATOM 1982 N N . GLN A 1 256 ? -23.722 3.605 40.566 1.00 83.81 256 GLN A N 1
ATOM 1983 C CA . GLN A 1 256 ? -22.506 4.363 40.234 1.00 83.81 256 GLN A CA 1
ATOM 1984 C C . GLN A 1 256 ? -22.788 5.642 39.434 1.00 83.81 256 GLN A C 1
ATOM 1986 O O . GLN A 1 256 ? -22.161 6.668 39.674 1.00 83.81 256 GLN A O 1
ATOM 1991 N N . ILE A 1 257 ? -23.742 5.607 38.499 1.00 79.81 257 ILE A N 1
ATOM 1992 C CA . ILE A 1 257 ? -24.158 6.807 37.755 1.00 79.81 257 ILE A CA 1
ATOM 1993 C C . ILE A 1 257 ? -24.825 7.810 38.707 1.00 79.81 257 ILE A C 1
ATOM 1995 O O . ILE A 1 257 ? -24.517 8.995 38.660 1.00 79.81 257 ILE A O 1
ATOM 1999 N N . SER A 1 258 ? -25.664 7.331 39.632 1.00 78.12 258 SER A N 1
ATOM 2000 C CA . SER A 1 258 ? -26.301 8.192 40.633 1.00 78.12 258 SER A CA 1
ATOM 2001 C C . SER A 1 258 ? -25.305 8.812 41.616 1.00 78.12 258 SER A C 1
ATOM 2003 O O . SER A 1 258 ? -25.521 9.948 42.022 1.00 78.12 258 SER A O 1
ATOM 2005 N N . SER A 1 259 ? -24.232 8.112 42.012 1.00 73.00 259 SER A N 1
ATOM 2006 C CA . SER A 1 259 ? -23.190 8.711 42.861 1.00 73.00 259 SER A CA 1
ATOM 2007 C C . SER A 1 259 ? -22.386 9.766 42.103 1.00 73.00 259 SER A C 1
ATOM 2009 O O . SER A 1 259 ? -22.074 10.812 42.659 1.00 73.00 259 SER A O 1
ATOM 2011 N N . PHE A 1 260 ? -22.124 9.532 40.814 1.00 68.88 260 PHE A N 1
ATOM 2012 C CA . PHE A 1 260 ? -21.407 10.483 39.968 1.00 68.88 260 PHE A CA 1
ATOM 2013 C C . PHE A 1 260 ? -22.205 11.780 39.731 1.00 68.88 260 PHE A C 1
ATOM 2015 O O . PHE A 1 260 ? -21.634 12.866 39.749 1.00 68.88 260 PHE A O 1
ATOM 2022 N N . GLU A 1 261 ? -23.534 11.700 39.583 1.00 69.50 261 GLU A N 1
ATOM 2023 C CA . GLU A 1 261 ? -24.397 12.891 39.477 1.00 69.50 261 GLU A CA 1
ATOM 2024 C C . GLU A 1 261 ? -24.478 13.714 40.777 1.00 69.50 261 GLU A C 1
ATOM 2026 O O . GLU A 1 261 ? -24.685 14.929 40.721 1.00 69.50 261 GLU A O 1
ATOM 2031 N N . VAL A 1 262 ? -24.313 13.081 41.945 1.00 71.12 262 VAL A N 1
ATOM 2032 C CA . VAL A 1 262 ? -24.301 13.780 43.242 1.00 71.12 262 VAL A CA 1
ATOM 2033 C C . VAL A 1 262 ? -22.991 14.546 43.442 1.00 71.12 262 VAL A C 1
ATOM 2035 O O . VAL A 1 262 ? -23.035 15.702 43.862 1.00 71.12 262 VAL A O 1
ATOM 2038 N N . ASP A 1 263 ? -21.850 13.963 43.069 1.00 66.25 263 ASP A N 1
ATOM 2039 C CA . ASP A 1 263 ? -20.549 14.640 43.160 1.00 66.25 263 ASP A CA 1
ATOM 2040 C C . ASP A 1 263 ? -20.466 15.844 42.204 1.00 66.25 263 ASP A C 1
ATOM 2042 O O . ASP A 1 263 ? -20.060 16.934 42.606 1.00 66.25 263 ASP A O 1
ATOM 2046 N N . LEU A 1 264 ? -20.995 15.710 40.981 1.00 57.38 264 LEU A N 1
ATOM 2047 C CA . LEU A 1 264 ? -21.079 16.813 40.013 1.00 57.38 264 LEU A CA 1
ATOM 2048 C C . LEU A 1 264 ? -21.941 17.992 40.493 1.00 57.38 264 LEU A C 1
ATOM 2050 O O . LEU A 1 264 ? -21.661 19.138 40.141 1.00 57.38 264 LEU A O 1
ATOM 2054 N N . ARG A 1 265 ? -22.983 17.753 41.300 1.00 60.69 265 ARG A N 1
ATOM 2055 C CA . ARG A 1 265 ? -23.783 18.842 41.892 1.00 60.69 265 ARG A CA 1
ATOM 2056 C C . ARG A 1 265 ? -23.076 19.531 43.056 1.00 60.69 265 ARG A C 1
ATOM 2058 O O . ARG A 1 265 ? -23.262 20.734 43.246 1.00 60.69 265 ARG A O 1
ATOM 2065 N N . ASN A 1 266 ? -22.262 18.804 43.815 1.00 57.19 266 ASN A N 1
ATOM 2066 C CA . ASN A 1 266 ? -21.536 19.378 44.944 1.00 57.19 266 ASN A CA 1
ATOM 2067 C C . ASN A 1 266 ? -20.366 20.261 44.483 1.00 57.19 266 ASN A C 1
ATOM 2069 O O . ASN A 1 266 ? -20.176 21.341 45.044 1.00 57.19 266 ASN A O 1
ATOM 2073 N N . ASP A 1 267 ? -19.677 19.897 43.399 1.00 53.28 267 ASP A N 1
ATOM 2074 C CA . ASP A 1 267 ? -18.560 20.694 42.867 1.00 53.28 267 ASP A CA 1
ATOM 2075 C C . ASP A 1 267 ? -19.004 22.019 42.222 1.00 53.28 267 ASP A C 1
ATOM 2077 O O . ASP A 1 267 ? -18.293 23.023 42.294 1.00 53.28 267 ASP A O 1
ATOM 2081 N N . VAL A 1 268 ? -20.221 22.086 41.670 1.00 53.69 268 VAL A N 1
ATOM 2082 C CA . VAL A 1 268 ? -20.774 23.334 41.106 1.00 53.69 268 VAL A CA 1
ATOM 2083 C C . VAL A 1 268 ? -21.108 24.366 42.193 1.00 53.69 268 VAL A C 1
ATOM 2085 O O . VAL A 1 268 ? -21.147 25.566 41.920 1.00 53.69 268 VAL A O 1
ATOM 2088 N N . THR A 1 269 ? -21.283 23.944 43.448 1.00 52.47 269 THR A N 1
ATOM 2089 C CA . THR A 1 269 ? -21.718 24.845 44.530 1.00 52.47 269 THR A CA 1
ATOM 2090 C C . THR A 1 269 ? -20.547 25.536 45.255 1.00 52.47 269 THR A C 1
ATOM 2092 O O . THR A 1 269 ? -20.770 26.477 46.012 1.00 52.47 269 THR A O 1
ATOM 2095 N N . ILE A 1 270 ? -19.288 25.150 44.996 1.00 52.81 270 ILE A N 1
ATOM 2096 C CA . ILE A 1 270 ? -18.098 25.720 45.673 1.00 52.81 270 ILE A CA 1
ATOM 2097 C C . ILE A 1 270 ? -17.378 26.796 44.818 1.00 52.81 270 ILE A C 1
ATOM 2099 O O . ILE A 1 270 ? -16.478 27.485 45.291 1.00 52.81 270 ILE A O 1
ATOM 2103 N N . GLY A 1 271 ? -17.818 27.043 43.580 1.00 46.78 271 GLY A N 1
ATOM 2104 C CA . GLY A 1 271 ? -17.144 27.944 42.629 1.00 46.78 271 GLY A CA 1
ATOM 2105 C C . GLY A 1 271 ? -17.531 29.432 42.647 1.00 46.78 271 GLY A C 1
ATOM 2106 O O . GLY A 1 271 ? -17.173 30.142 41.713 1.00 46.78 271 GLY A O 1
ATOM 2107 N N . ALA A 1 272 ? -18.258 29.930 43.653 1.00 47.84 272 ALA A N 1
ATOM 2108 C CA . ALA A 1 272 ? -18.666 31.343 43.744 1.00 47.84 272 ALA A CA 1
ATOM 2109 C C . ALA A 1 272 ? -17.964 32.072 44.907 1.00 47.84 272 ALA A C 1
ATOM 2111 O O . ALA A 1 272 ? -18.602 32.660 45.777 1.00 47.84 272 ALA A O 1
ATOM 2112 N N . GLY A 1 273 ? -16.632 32.000 44.946 1.00 42.94 273 GLY A N 1
ATOM 2113 C CA . GLY A 1 273 ? -15.796 32.681 45.935 1.00 42.94 273 GLY A CA 1
ATOM 2114 C C . GLY A 1 273 ? -14.902 33.728 45.281 1.00 42.94 273 GLY A C 1
ATOM 2115 O O . GLY A 1 273 ? -13.949 33.399 44.585 1.00 42.94 273 GLY A O 1
ATOM 2116 N N . THR A 1 274 ? -15.218 34.997 45.516 1.00 55.91 274 THR A N 1
ATOM 2117 C CA . THR A 1 274 ? -14.474 36.196 45.104 1.00 55.91 274 THR A CA 1
ATOM 2118 C C . THR A 1 274 ? -12.975 36.119 45.430 1.00 55.91 274 THR A C 1
ATOM 2120 O O . THR A 1 274 ? -12.602 36.106 46.603 1.00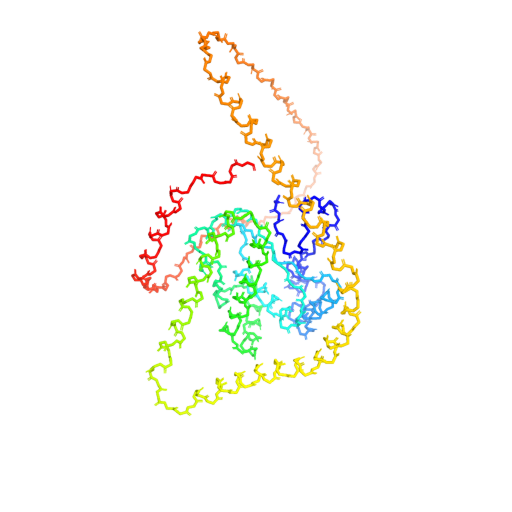 55.91 274 THR A O 1
ATOM 2123 N N . GLY A 1 275 ? -12.114 36.136 44.408 1.00 40.09 275 GLY A N 1
ATOM 2124 C CA . GLY A 1 275 ? -10.654 36.129 44.543 1.00 40.09 275 GLY A CA 1
ATOM 2125 C C . GLY A 1 275 ? -10.005 37.361 43.913 1.00 40.09 275 GLY A C 1
ATOM 2126 O O . GLY A 1 275 ? -9.959 37.489 42.696 1.00 40.09 275 GLY A O 1
ATOM 2127 N N . ARG A 1 276 ? -9.529 38.270 44.770 1.00 40.06 276 ARG A N 1
ATOM 2128 C CA . ARG A 1 276 ? -8.777 39.501 44.477 1.00 40.06 276 ARG A CA 1
ATOM 2129 C C . ARG A 1 276 ? -7.604 39.286 43.513 1.00 40.06 276 ARG A C 1
ATOM 2131 O O . ARG A 1 276 ? -6.755 38.435 43.750 1.00 40.06 276 ARG A O 1
ATOM 2138 N N . TYR A 1 277 ? -7.498 40.182 42.533 1.00 42.62 277 TYR A N 1
ATOM 2139 C CA . TYR A 1 277 ? -6.248 40.509 41.850 1.00 42.62 277 TYR A CA 1
ATOM 2140 C C . TYR A 1 277 ? -5.247 41.104 42.846 1.00 42.62 277 TYR A C 1
ATOM 2142 O O . TYR A 1 277 ? -5.547 42.091 43.520 1.00 42.62 277 TYR A O 1
ATOM 2150 N N . GLY A 1 278 ? -4.049 40.532 42.913 1.00 45.69 278 GLY A N 1
ATOM 2151 C CA . GLY A 1 278 ? -2.942 41.115 43.651 1.00 45.69 278 GLY A CA 1
ATOM 2152 C C . GLY A 1 278 ? -1.646 40.341 43.461 1.00 45.69 278 GLY A C 1
ATOM 2153 O O . GLY A 1 278 ? -1.611 39.139 43.682 1.00 45.69 278 GLY A O 1
ATOM 2154 N N . SER A 1 279 ? -0.596 41.103 43.167 1.00 40.78 279 SER A N 1
ATOM 2155 C CA . SER A 1 279 ? 0.823 40.765 43.289 1.00 40.78 279 SER A CA 1
ATOM 2156 C C . SER A 1 279 ? 1.511 40.152 42.069 1.00 40.78 279 SER A C 1
ATOM 2158 O O . SER A 1 279 ? 1.442 38.964 41.782 1.00 40.78 279 SER A O 1
ATOM 2160 N N . SER A 1 280 ? 2.230 41.047 41.399 1.00 49.56 280 SER A N 1
ATOM 2161 C CA . SER A 1 280 ? 3.420 40.845 40.582 1.00 49.56 280 SER A CA 1
ATOM 2162 C C . SER A 1 280 ? 4.509 40.044 41.300 1.00 49.56 280 SER A C 1
ATOM 2164 O O . SER A 1 280 ? 4.980 40.493 42.344 1.00 49.56 280 SER A O 1
ATOM 2166 N N . ASP A 1 281 ? 4.980 38.967 40.672 1.00 47.34 281 ASP A N 1
ATOM 2167 C CA . ASP A 1 281 ? 6.286 38.368 40.953 1.00 47.34 281 ASP A CA 1
ATOM 2168 C C . ASP A 1 281 ? 7.152 38.347 39.679 1.00 47.34 281 ASP A C 1
ATOM 2170 O O . ASP A 1 281 ? 6.623 38.223 38.567 1.00 47.34 281 ASP A O 1
ATOM 2174 N N . PRO A 1 282 ? 8.478 38.529 39.818 1.00 55.34 282 PRO A N 1
ATOM 2175 C CA . PRO A 1 282 ? 9.386 38.735 38.702 1.00 55.34 282 PRO A CA 1
ATOM 2176 C C . PRO A 1 282 ? 9.789 37.434 37.998 1.00 55.34 282 PRO A C 1
ATOM 2178 O O . PRO A 1 282 ? 9.977 36.378 38.599 1.00 55.34 282 PRO A O 1
ATOM 2181 N N . VAL A 1 283 ? 9.978 37.579 36.687 1.00 51.16 283 VAL A N 1
ATOM 2182 C CA . VAL A 1 283 ? 10.480 36.583 35.735 1.00 51.16 283 VAL A CA 1
ATOM 2183 C C . VAL A 1 283 ? 11.855 36.049 36.170 1.00 51.16 283 VAL A C 1
ATOM 2185 O O . VAL A 1 283 ? 12.768 36.855 36.370 1.00 51.16 283 VAL A O 1
ATOM 2188 N N . PRO A 1 284 ? 12.062 34.721 36.263 1.00 51.19 284 PRO A N 1
ATOM 2189 C CA . PRO A 1 284 ? 13.387 34.163 36.479 1.00 51.19 284 PRO A CA 1
ATOM 2190 C C . PRO A 1 284 ? 14.183 34.187 35.169 1.00 51.19 284 PRO A C 1
ATOM 2192 O O . PRO A 1 284 ? 13.773 33.642 34.143 1.00 51.19 284 PRO A O 1
ATOM 2195 N N . THR A 1 285 ? 15.338 34.843 35.210 1.00 52.53 285 THR A N 1
ATOM 2196 C CA . THR A 1 285 ? 16.335 34.864 34.141 1.00 52.53 285 THR A CA 1
ATOM 2197 C C . THR A 1 285 ? 16.989 33.490 33.979 1.00 52.53 285 THR A C 1
ATOM 2199 O O . THR A 1 285 ? 17.454 32.873 34.936 1.00 52.53 285 THR A O 1
ATOM 2202 N N . SER A 1 286 ? 17.020 33.016 32.732 1.00 49.81 286 SER A N 1
ATOM 2203 C CA . SER A 1 286 ? 17.671 31.772 32.311 1.00 49.81 286 SER A CA 1
ATOM 2204 C C . SER A 1 286 ? 19.200 31.875 32.432 1.00 49.81 286 SER A C 1
ATOM 2206 O O . SER A 1 286 ? 19.758 32.908 32.052 1.00 49.81 286 SER A O 1
ATOM 2208 N N . PRO A 1 287 ? 19.909 30.827 32.893 1.00 56.19 287 PRO A N 1
ATOM 2209 C CA . PRO A 1 287 ? 21.364 30.823 32.908 1.00 56.19 287 PRO A CA 1
ATOM 2210 C C . PRO A 1 287 ? 21.943 30.598 31.504 1.00 56.19 287 PRO A C 1
ATOM 2212 O O . PRO A 1 287 ? 21.390 29.868 30.680 1.00 56.19 287 PRO A O 1
ATOM 2215 N N . ALA A 1 288 ? 23.068 31.270 31.263 1.00 45.53 288 ALA A N 1
ATOM 2216 C CA . ALA A 1 288 ? 23.828 31.294 30.023 1.00 45.53 288 ALA A CA 1
ATOM 2217 C C . ALA A 1 288 ? 24.423 29.923 29.652 1.00 45.53 288 ALA A C 1
ATOM 2219 O O . ALA A 1 288 ? 24.893 29.173 30.510 1.00 45.53 288 ALA A O 1
ATOM 2220 N N . ALA A 1 289 ? 24.435 29.633 28.350 1.00 49.56 289 ALA A N 1
ATOM 2221 C CA . ALA A 1 289 ? 25.128 28.493 27.759 1.00 49.56 289 ALA A CA 1
ATOM 2222 C C . ALA A 1 289 ? 26.660 28.699 27.790 1.00 49.56 289 ALA A C 1
ATOM 2224 O O . ALA A 1 289 ? 27.117 29.827 27.593 1.00 49.56 289 ALA A O 1
ATOM 2225 N N . PRO A 1 290 ? 27.468 27.644 28.006 1.00 56.16 290 PRO A N 1
ATOM 2226 C CA . PRO A 1 290 ? 28.923 27.754 27.992 1.00 56.16 290 PRO A CA 1
ATOM 2227 C C . PRO A 1 290 ? 29.490 27.841 26.564 1.00 56.16 290 PRO A C 1
ATOM 2229 O O . PRO A 1 290 ? 29.141 27.052 25.684 1.00 56.16 290 PRO A O 1
ATOM 2232 N N . GLU A 1 291 ? 30.411 28.791 26.375 1.00 44.59 291 GLU A N 1
ATOM 2233 C CA . GLU A 1 291 ? 31.278 28.948 25.204 1.00 44.59 291 GLU A CA 1
ATOM 2234 C C . GLU A 1 291 ? 32.086 27.675 24.914 1.00 44.59 291 GLU A C 1
ATOM 2236 O O . GLU A 1 291 ? 32.844 27.176 25.750 1.00 44.59 291 GLU A O 1
ATOM 2241 N N . VAL A 1 292 ? 31.980 27.186 23.679 1.00 50.50 292 VAL A N 1
ATOM 2242 C CA . VAL A 1 292 ? 32.830 26.123 23.140 1.00 50.50 292 VAL A CA 1
ATOM 2243 C C . VAL A 1 292 ? 34.080 26.763 22.530 1.00 50.50 292 VAL A C 1
ATOM 2245 O O . VAL A 1 292 ? 34.015 27.436 21.504 1.00 50.50 292 VAL A O 1
ATOM 2248 N N . SER A 1 293 ? 35.233 26.539 23.165 1.00 50.12 293 SER A N 1
ATOM 2249 C CA . SER A 1 293 ? 36.552 26.923 22.641 1.00 50.12 293 SER A CA 1
ATOM 2250 C C . SER A 1 293 ? 36.945 26.103 21.398 1.00 50.12 293 SER A C 1
ATOM 2252 O O . SER A 1 293 ? 36.748 24.884 21.383 1.00 50.12 293 SER A O 1
ATOM 2254 N N . PRO A 1 294 ? 37.579 26.712 20.377 1.00 47.09 294 PRO A N 1
ATOM 2255 C CA . PRO A 1 294 ? 38.022 26.001 19.186 1.00 47.09 294 PRO A CA 1
ATOM 2256 C C . PRO A 1 294 ? 39.293 25.181 19.452 1.00 47.09 294 PRO A C 1
ATOM 2258 O O . PRO A 1 294 ? 40.322 25.676 19.921 1.00 47.09 294 PRO A O 1
ATOM 2261 N N . ARG A 1 295 ? 39.221 23.894 19.107 1.00 41.12 295 ARG A N 1
ATOM 2262 C CA . ARG A 1 295 ? 40.328 22.936 19.156 1.00 41.12 295 ARG A CA 1
ATOM 2263 C C . ARG A 1 295 ? 41.300 23.209 18.002 1.00 41.12 295 ARG A C 1
ATOM 2265 O O . ARG A 1 295 ? 40.931 23.103 16.837 1.00 41.12 295 ARG A O 1
ATOM 2272 N N . LYS A 1 296 ? 42.555 23.525 18.337 1.00 42.22 296 LYS A N 1
ATOM 2273 C CA . LYS A 1 296 ? 43.690 23.614 17.402 1.00 42.22 296 LYS A CA 1
ATOM 2274 C C . LYS A 1 296 ? 43.885 22.278 16.671 1.00 42.22 296 LYS A C 1
ATOM 2276 O O . LYS A 1 296 ? 44.138 21.267 17.323 1.00 42.22 296 LYS A O 1
ATOM 2281 N N . GLN A 1 297 ? 43.832 22.289 15.340 1.00 39.94 297 GLN A N 1
ATOM 2282 C CA . GLN A 1 297 ? 44.402 21.231 14.504 1.00 39.94 297 GLN A CA 1
ATOM 2283 C C . GLN A 1 297 ? 45.797 21.664 14.046 1.00 39.94 297 GLN A C 1
ATOM 2285 O O . GLN A 1 297 ? 45.971 22.684 13.382 1.00 39.94 297 GLN A O 1
ATOM 2290 N N . SER A 1 298 ? 46.798 20.897 14.469 1.00 42.69 298 SER A N 1
ATOM 2291 C CA . SER A 1 298 ? 48.174 20.951 13.985 1.00 42.69 298 SER A CA 1
ATOM 2292 C C . SER A 1 298 ? 48.253 20.320 12.597 1.00 42.69 298 SER A C 1
ATOM 2294 O O . SER A 1 298 ? 47.775 19.204 12.401 1.00 42.69 298 SER A O 1
ATOM 2296 N N . GLY A 1 299 ? 48.864 21.032 11.655 1.00 39.16 299 GLY A N 1
ATOM 2297 C CA . GLY A 1 299 ? 49.066 20.554 10.295 1.00 39.16 299 GLY A CA 1
ATOM 2298 C C . GLY A 1 299 ? 50.182 19.519 10.154 1.00 39.16 299 GLY A C 1
ATOM 2299 O O . GLY A 1 299 ? 51.140 19.495 10.925 1.00 39.16 299 GLY A O 1
ATOM 2300 N N . SER A 1 300 ? 50.091 18.743 9.078 1.00 37.44 300 SER A N 1
ATOM 2301 C CA . SER A 1 300 ? 51.244 18.183 8.377 1.00 37.44 300 SER A CA 1
ATOM 2302 C C . SER A 1 300 ? 51.036 18.362 6.874 1.00 37.44 300 SER A C 1
ATOM 2304 O O . SER A 1 300 ? 50.063 17.870 6.307 1.00 37.44 300 SER A O 1
ATOM 2306 N N . LYS A 1 301 ? 51.952 19.116 6.262 1.00 40.03 301 LYS A N 1
ATOM 2307 C CA . LYS A 1 301 ? 52.135 19.291 4.817 1.00 40.03 301 LYS A CA 1
ATOM 2308 C C . LYS A 1 301 ? 52.588 17.985 4.158 1.00 40.03 301 LYS A C 1
ATOM 2310 O O . LYS A 1 301 ? 53.417 17.292 4.738 1.00 40.03 301 LYS A O 1
ATOM 2315 N N . THR A 1 302 ? 52.110 17.735 2.942 1.00 37.03 302 THR A N 1
ATOM 2316 C CA . THR A 1 302 ? 52.844 17.250 1.744 1.00 37.03 302 THR A CA 1
ATOM 2317 C C . THR A 1 302 ? 51.829 17.270 0.583 1.00 37.03 302 THR A C 1
ATOM 2319 O O . THR A 1 302 ? 50.759 16.686 0.691 1.00 37.03 302 THR A O 1
ATOM 2322 N N . ASP A 1 303 ? 51.907 18.286 -0.280 1.00 35.75 303 ASP A N 1
ATOM 2323 C CA . ASP A 1 303 ? 52.454 18.260 -1.658 1.00 35.75 303 ASP A CA 1
ATOM 2324 C C . ASP A 1 303 ? 51.481 17.610 -2.668 1.00 35.75 303 ASP A C 1
ATOM 2326 O O . ASP A 1 303 ? 51.282 16.404 -2.675 1.00 35.75 303 ASP A O 1
ATOM 2330 N N . VAL A 1 304 ? 50.644 18.418 -3.339 1.00 38.81 304 VAL A N 1
ATOM 2331 C CA . VAL A 1 304 ? 50.843 19.006 -4.693 1.00 38.81 304 VAL A CA 1
ATOM 2332 C C . VAL A 1 304 ? 50.752 17.958 -5.802 1.00 38.81 304 VAL A C 1
ATOM 2334 O O . VAL A 1 304 ? 51.693 17.208 -5.954 1.00 38.81 304 VAL A O 1
ATOM 2337 N N . TRP A 1 305 ? 49.639 17.967 -6.553 1.00 35.47 305 TRP A N 1
ATOM 2338 C CA . TRP A 1 305 ? 49.397 17.762 -8.007 1.00 35.47 305 TRP A CA 1
ATOM 2339 C C . TRP A 1 305 ? 47.854 17.759 -8.109 1.00 35.47 305 TRP A C 1
ATOM 2341 O O . TRP A 1 305 ? 47.212 16.935 -7.478 1.00 35.47 305 TRP A O 1
ATOM 2351 N N . GLY A 1 306 ? 47.148 18.736 -8.669 1.00 34.50 306 GLY A N 1
ATOM 2352 C CA . GLY A 1 306 ? 47.131 19.202 -10.051 1.00 34.50 306 GLY A CA 1
ATOM 2353 C C . GLY A 1 306 ? 45.664 19.568 -10.359 1.00 34.50 306 GLY A C 1
ATOM 2354 O O . GLY A 1 306 ? 44.748 19.012 -9.764 1.00 34.50 306 GLY A O 1
ATOM 2355 N N . ALA A 1 307 ? 45.454 20.579 -11.193 1.00 34.47 307 ALA A N 1
ATOM 2356 C CA . ALA A 1 307 ? 44.227 21.366 -11.299 1.00 34.47 307 ALA A CA 1
ATOM 2357 C C . ALA A 1 307 ? 43.058 20.706 -12.063 1.00 34.47 307 ALA A C 1
ATOM 2359 O O . ALA A 1 307 ? 43.269 19.899 -12.963 1.00 34.47 307 ALA A O 1
ATOM 2360 N N . GLY A 1 308 ? 41.844 21.184 -11.759 1.00 32.12 308 GLY A N 1
ATOM 2361 C CA . GLY A 1 308 ? 40.595 20.997 -12.513 1.00 32.12 308 GLY A CA 1
ATOM 2362 C C . GLY A 1 308 ? 39.455 20.640 -11.552 1.00 32.12 308 GLY A C 1
ATOM 2363 O O . GLY A 1 308 ? 39.352 19.498 -11.144 1.00 32.12 308 GLY A O 1
ATOM 2364 N N . GLY A 1 309 ? 38.630 21.547 -11.029 1.00 38.69 309 GLY A N 1
ATOM 2365 C CA . GLY A 1 309 ? 37.978 22.661 -11.711 1.00 38.69 309 GLY A CA 1
ATOM 2366 C C . GLY A 1 309 ? 36.556 22.249 -12.109 1.00 38.69 309 GLY A C 1
ATOM 2367 O O . GLY A 1 309 ? 36.268 22.165 -13.293 1.00 38.69 309 GLY A O 1
ATOM 2368 N N . GLY A 1 310 ? 35.698 21.955 -11.130 1.00 32.06 310 GLY A N 1
ATOM 2369 C CA . GLY A 1 310 ? 34.289 21.613 -11.333 1.00 32.06 310 GLY A CA 1
ATOM 2370 C C . GLY A 1 310 ? 33.546 21.778 -10.014 1.00 32.06 310 GLY A C 1
ATOM 2371 O O . GLY A 1 310 ? 33.633 20.924 -9.139 1.00 32.06 310 GLY A O 1
ATOM 2372 N N . GLY A 1 311 ? 32.933 22.944 -9.820 1.00 35.16 311 GLY A N 1
ATOM 2373 C CA . GLY A 1 311 ? 32.083 23.202 -8.668 1.00 35.16 311 GLY A CA 1
ATOM 2374 C C . GLY A 1 311 ? 30.701 22.629 -8.933 1.00 35.16 311 GLY A C 1
ATOM 2375 O O . GLY A 1 311 ? 29.943 23.225 -9.691 1.00 35.16 311 GLY A O 1
ATOM 2376 N N . ASP A 1 312 ? 30.379 21.512 -8.289 1.00 34.31 312 ASP A N 1
ATOM 2377 C CA . ASP A 1 312 ? 29.013 21.006 -8.250 1.00 34.31 312 ASP A CA 1
ATOM 2378 C C . ASP A 1 312 ? 28.252 21.740 -7.150 1.00 34.31 312 ASP A C 1
ATOM 2380 O O . ASP A 1 312 ? 28.326 21.454 -5.953 1.00 34.31 312 ASP A O 1
ATOM 2384 N N . SER A 1 313 ? 27.534 22.762 -7.600 1.00 33.34 313 SER A N 1
ATOM 2385 C CA . SER A 1 313 ? 26.405 23.338 -6.895 1.00 33.34 313 SER A CA 1
ATOM 2386 C C . SER A 1 313 ? 25.377 22.249 -6.598 1.00 33.34 313 SER A C 1
ATOM 2388 O O . SER A 1 313 ? 24.878 21.580 -7.500 1.00 33.34 313 SER A O 1
ATOM 2390 N N . PHE A 1 314 ? 25.041 22.133 -5.318 1.00 28.75 314 PHE A N 1
ATOM 2391 C CA . PHE A 1 314 ? 23.876 21.438 -4.791 1.00 28.75 314 PHE A CA 1
ATOM 2392 C C . PHE A 1 314 ? 22.632 21.823 -5.616 1.00 28.75 314 PHE A C 1
ATOM 2394 O O . PHE A 1 314 ? 22.170 22.964 -5.565 1.00 28.75 314 PHE A O 1
ATOM 2401 N N . PHE A 1 315 ? 22.137 20.892 -6.431 1.00 31.73 315 PHE A N 1
ATOM 2402 C CA . PHE A 1 315 ? 21.015 21.117 -7.336 1.00 31.73 315 PHE A CA 1
ATOM 2403 C C . PHE A 1 315 ? 19.711 21.085 -6.527 1.00 31.73 315 PHE A C 1
ATOM 2405 O O . PHE A 1 315 ? 19.192 20.027 -6.180 1.00 31.73 315 PHE A O 1
ATOM 2412 N N . ALA A 1 316 ? 19.190 22.263 -6.189 1.00 32.47 316 ALA A N 1
ATOM 2413 C CA . ALA A 1 316 ? 17.782 22.421 -5.861 1.00 32.47 316 ALA A CA 1
ATOM 2414 C C . ALA A 1 316 ? 17.008 22.395 -7.188 1.00 32.47 316 ALA A C 1
ATOM 2416 O O . ALA A 1 316 ? 16.836 23.433 -7.829 1.00 32.47 316 ALA A O 1
ATOM 2417 N N . GLU A 1 317 ? 16.598 21.205 -7.643 1.00 31.52 317 GLU A N 1
ATOM 2418 C CA . GLU A 1 317 ? 15.673 21.102 -8.774 1.00 31.52 317 GLU A CA 1
ATOM 2419 C C . GLU A 1 317 ? 14.357 21.773 -8.386 1.00 31.52 317 GLU A C 1
ATOM 2421 O O . GLU A 1 317 ? 13.596 21.318 -7.532 1.00 31.52 317 GLU A O 1
ATOM 2426 N N . SER A 1 318 ? 14.136 22.922 -9.012 1.00 30.09 318 SER A N 1
ATOM 2427 C CA . SER A 1 318 ? 12.872 23.633 -9.008 1.00 30.09 318 SER A CA 1
ATOM 2428 C C . SER A 1 318 ? 11.923 22.824 -9.886 1.00 30.09 318 SER A C 1
ATOM 2430 O O . SER A 1 318 ? 12.128 22.747 -11.098 1.00 30.09 318 SER A O 1
ATOM 2432 N N . PHE A 1 319 ? 10.916 22.191 -9.284 1.00 30.47 319 PHE A N 1
ATOM 2433 C CA . PHE A 1 319 ? 9.847 21.522 -10.019 1.00 30.47 319 PHE A CA 1
ATOM 2434 C C . PHE A 1 319 ? 9.133 22.551 -10.900 1.00 30.47 319 PHE A C 1
ATOM 2436 O O . PHE A 1 319 ? 8.363 23.376 -10.416 1.00 30.47 319 PHE A O 1
ATOM 2443 N N . SER A 1 320 ? 9.430 22.519 -12.198 1.00 32.34 320 SER A N 1
ATOM 2444 C CA . SER A 1 320 ? 8.630 23.198 -13.211 1.00 32.34 320 SER A CA 1
ATOM 2445 C C . SER A 1 320 ? 7.512 22.238 -13.588 1.00 32.34 320 SER A C 1
ATOM 2447 O O . SER A 1 320 ? 7.746 21.236 -14.263 1.00 32.34 320 SER A O 1
ATOM 2449 N N . ASP A 1 321 ? 6.329 22.510 -13.050 1.00 33.97 321 ASP A N 1
ATOM 2450 C CA . ASP A 1 321 ? 5.097 21.789 -13.338 1.00 33.97 321 ASP A CA 1
ATOM 2451 C C . ASP A 1 321 ? 4.786 21.935 -14.834 1.00 33.97 321 ASP A C 1
ATOM 2453 O O . ASP A 1 321 ? 4.568 23.037 -15.344 1.00 33.97 321 ASP A O 1
ATOM 2457 N N . GLY A 1 322 ? 4.870 20.827 -15.567 1.00 32.66 322 GLY A N 1
ATOM 2458 C CA . GLY A 1 322 ? 4.422 20.762 -16.949 1.00 32.66 322 GLY A CA 1
ATOM 2459 C C . GLY A 1 322 ? 2.903 20.770 -16.945 1.00 32.66 322 GLY A C 1
ATOM 2460 O O . GLY A 1 322 ? 2.297 19.716 -16.769 1.00 32.66 322 GLY A O 1
ATOM 2461 N N . GLY A 1 323 ? 2.321 21.961 -17.097 1.00 32.25 323 GLY A N 1
ATOM 2462 C CA . GLY A 1 323 ? 0.883 22.184 -17.184 1.00 32.25 323 GLY A CA 1
ATOM 2463 C C . GLY A 1 323 ? 0.253 21.368 -18.309 1.00 32.25 323 GLY A C 1
ATOM 2464 O O . GLY A 1 323 ? 0.324 21.730 -19.481 1.00 32.25 323 GLY A O 1
ATOM 2465 N N . GLU A 1 324 ? -0.359 20.250 -17.935 1.00 37.00 324 GLU A N 1
ATOM 2466 C CA . GLU A 1 324 ? -1.555 19.762 -18.604 1.00 37.00 324 GLU A CA 1
ATOM 2467 C C . GLU A 1 324 ? -2.731 20.339 -17.821 1.00 37.00 324 GLU A C 1
ATOM 2469 O O . GLU A 1 324 ? -3.054 19.866 -16.726 1.00 37.00 324 GLU A O 1
ATOM 2474 N N . ASP A 1 325 ? -3.322 21.394 -18.377 1.00 36.31 325 ASP A N 1
ATOM 2475 C CA . ASP A 1 325 ? -4.495 22.090 -17.859 1.00 36.31 325 ASP A CA 1
ATOM 2476 C C . ASP A 1 325 ? -5.711 21.155 -17.944 1.00 36.31 325 ASP A C 1
ATOM 2478 O O . ASP A 1 325 ? -6.555 21.240 -18.835 1.00 36.31 325 ASP A O 1
ATOM 2482 N N . GLY A 1 326 ? -5.778 20.181 -17.040 1.00 44.12 326 GLY A N 1
ATOM 2483 C CA . GLY A 1 326 ? -7.024 19.500 -16.746 1.00 44.12 326 GLY A CA 1
ATOM 2484 C C . GLY A 1 326 ? -7.910 20.500 -16.025 1.00 44.12 326 GLY A C 1
ATOM 2485 O O . GLY A 1 326 ? -7.663 20.757 -14.850 1.00 44.12 326 GLY A O 1
ATOM 2486 N N . GLU A 1 327 ? -8.885 21.074 -16.736 1.00 42.88 327 GLU A N 1
ATOM 2487 C CA . GLU A 1 327 ? -9.943 21.908 -16.160 1.00 42.88 327 GLU A CA 1
ATOM 2488 C C . GLU A 1 327 ? -10.476 21.228 -14.890 1.00 42.88 327 GLU A C 1
ATOM 2490 O O . GLU A 1 327 ? -11.098 20.164 -14.938 1.00 42.88 327 GLU A O 1
ATOM 2495 N N . GLU A 1 328 ? -10.144 21.815 -13.739 1.00 44.78 328 GLU A N 1
ATOM 2496 C CA . GLU A 1 328 ? -10.708 21.447 -12.447 1.00 44.78 328 GLU A CA 1
ATOM 2497 C C . GLU A 1 328 ? -12.213 21.696 -12.556 1.00 44.78 328 GLU A C 1
ATOM 2499 O O . GLU A 1 328 ? -12.642 22.808 -12.868 1.00 44.78 328 GLU A O 1
ATOM 2504 N N . SER A 1 329 ? -13.016 20.640 -12.418 1.00 58.31 329 SER A N 1
ATOM 2505 C CA . SER A 1 329 ? -14.453 20.758 -12.641 1.00 58.31 329 SER A CA 1
ATOM 2506 C C . SER A 1 329 ? -15.074 21.662 -11.571 1.00 58.31 329 SER A C 1
ATOM 2508 O O . SER A 1 329 ? -14.681 21.613 -10.403 1.00 58.31 329 SER A O 1
ATOM 2510 N N . A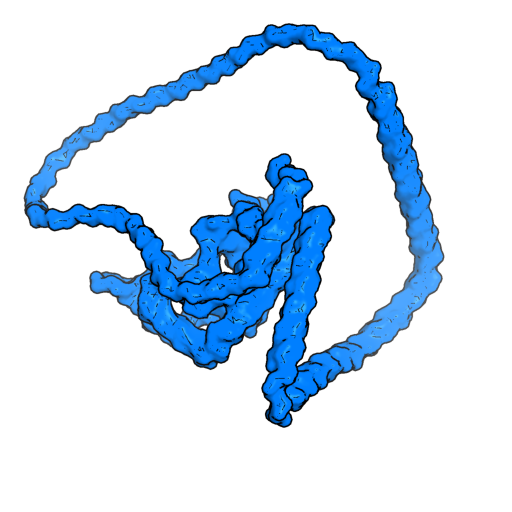SP A 1 330 ? -16.063 22.480 -11.945 1.00 49.56 330 ASP A N 1
ATOM 2511 C CA . ASP A 1 330 ? -16.755 23.391 -11.015 1.00 49.56 330 ASP A CA 1
ATOM 2512 C C . ASP A 1 330 ? -17.340 22.659 -9.783 1.00 49.56 330 ASP A C 1
ATOM 2514 O O . ASP A 1 330 ? -17.470 23.246 -8.704 1.00 49.56 330 ASP A O 1
ATOM 2518 N N . ASP A 1 331 ? -17.625 21.357 -9.910 1.00 46.88 331 ASP A N 1
ATOM 2519 C CA . ASP A 1 331 ? -18.087 20.501 -8.813 1.00 46.88 331 ASP A CA 1
ATOM 2520 C C . ASP A 1 331 ? -16.994 20.230 -7.760 1.00 46.88 331 ASP A C 1
ATOM 2522 O O . ASP A 1 331 ? -17.289 20.214 -6.561 1.00 46.88 331 ASP A O 1
ATOM 2526 N N . ASP A 1 332 ? -15.727 20.091 -8.165 1.00 42.59 332 ASP A N 1
ATOM 2527 C CA . ASP A 1 332 ? -14.608 19.854 -7.241 1.00 42.59 332 ASP A CA 1
ATOM 2528 C C . ASP A 1 332 ? -14.326 21.100 -6.378 1.00 42.59 332 ASP A C 1
ATOM 2530 O O . ASP A 1 332 ? -14.053 20.997 -5.175 1.00 42.59 332 ASP A O 1
ATOM 2534 N N . THR A 1 333 ? -14.499 22.294 -6.957 1.00 51.97 333 THR A N 1
ATOM 2535 C CA . THR A 1 333 ? -14.320 23.578 -6.258 1.00 51.97 333 THR A CA 1
ATOM 2536 C C . THR A 1 333 ? -15.410 23.805 -5.202 1.00 51.97 333 THR A C 1
ATOM 2538 O O . THR A 1 333 ? -15.119 24.192 -4.066 1.00 51.97 333 THR A O 1
ATOM 2541 N N . LEU A 1 334 ? -16.670 23.490 -5.528 1.00 44.94 334 LEU A N 1
ATOM 2542 C CA . LEU A 1 334 ? -17.811 23.661 -4.621 1.00 44.94 334 LEU A CA 1
ATOM 2543 C C . LEU A 1 334 ? -17.742 22.726 -3.400 1.00 44.94 334 LEU A C 1
ATOM 2545 O O . LEU A 1 334 ? -18.125 23.111 -2.288 1.00 44.94 334 LEU A O 1
ATOM 2549 N N . VAL A 1 335 ? -17.261 21.496 -3.593 1.00 43.59 335 VAL A N 1
ATOM 2550 C CA . VAL A 1 335 ? -17.075 20.517 -2.511 1.00 43.59 335 VAL A CA 1
ATOM 2551 C C . VAL A 1 335 ? -15.940 20.949 -1.581 1.00 43.59 335 VAL A C 1
ATOM 2553 O O . VAL A 1 335 ? -16.106 20.918 -0.358 1.00 43.59 335 VAL A O 1
ATOM 2556 N N . ARG A 1 336 ? -14.826 21.434 -2.142 1.00 47.84 336 ARG A N 1
ATOM 2557 C CA . ARG A 1 336 ? -13.673 21.941 -1.386 1.00 47.84 336 ARG A CA 1
ATOM 2558 C C . ARG A 1 336 ? -14.046 23.102 -0.457 1.00 47.84 336 ARG A C 1
ATOM 2560 O O . ARG A 1 336 ? -13.698 23.081 0.725 1.00 47.84 336 ARG A O 1
ATOM 2567 N N . ASP A 1 337 ? -14.810 24.073 -0.955 1.00 47.78 337 ASP A N 1
ATOM 2568 C CA . ASP A 1 337 ? -15.172 25.278 -0.197 1.00 47.78 337 ASP A CA 1
ATOM 2569 C C . ASP A 1 337 ? -16.161 24.985 0.947 1.00 47.78 337 ASP A C 1
ATOM 2571 O O . ASP A 1 337 ? -16.049 25.548 2.042 1.00 47.78 337 ASP A O 1
ATOM 2575 N N . ARG A 1 338 ? -17.091 24.039 0.751 1.00 44.75 338 ARG A N 1
ATOM 2576 C CA . ARG A 1 338 ? -18.022 23.609 1.811 1.00 44.75 338 ARG A CA 1
ATOM 2577 C C . ARG A 1 338 ? -17.325 22.840 2.931 1.00 44.75 338 ARG A C 1
ATOM 2579 O O . ARG A 1 338 ? -17.719 22.969 4.088 1.00 44.75 338 ARG A O 1
ATOM 2586 N N . LEU A 1 339 ? -16.282 22.075 2.617 1.00 40.81 339 LEU A N 1
ATOM 2587 C CA . LEU A 1 339 ? -15.510 21.326 3.612 1.00 40.81 339 LEU A CA 1
ATOM 2588 C C . LEU A 1 339 ? -14.588 22.244 4.424 1.00 40.81 339 LEU A C 1
ATOM 2590 O O . LEU A 1 339 ? -14.554 22.135 5.650 1.00 40.81 339 LEU A O 1
ATOM 2594 N N . ALA A 1 340 ? -13.933 23.219 3.784 1.00 45.03 340 ALA A N 1
ATOM 2595 C CA . ALA A 1 340 ? -13.145 24.240 4.482 1.00 45.03 340 ALA A CA 1
ATOM 2596 C C . ALA A 1 340 ? -13.983 25.017 5.520 1.00 45.03 340 ALA A C 1
ATOM 2598 O O . ALA A 1 340 ? -13.519 25.302 6.628 1.00 45.03 340 ALA A O 1
ATOM 2599 N N . GLN A 1 341 ? -15.253 25.291 5.201 1.00 42.75 341 GLN A N 1
ATOM 2600 C CA . GLN A 1 341 ? -16.187 25.951 6.112 1.00 42.75 341 GLN A CA 1
ATOM 2601 C C . GLN A 1 341 ? -16.525 25.092 7.343 1.00 42.75 341 GLN A C 1
ATOM 2603 O O . GLN A 1 341 ? -16.577 25.625 8.451 1.00 42.75 341 GLN A O 1
ATOM 2608 N N . VAL A 1 342 ? -16.693 23.776 7.182 1.00 40.00 342 VAL A N 1
ATOM 2609 C CA . VAL A 1 342 ? -16.981 22.845 8.290 1.00 40.00 342 VAL A CA 1
ATOM 2610 C C . VAL A 1 342 ? -15.776 22.701 9.228 1.00 40.00 342 VAL A C 1
ATOM 2612 O O . VAL A 1 342 ? -15.938 22.758 10.447 1.00 40.00 342 VAL A O 1
ATOM 2615 N N . PHE A 1 343 ? -14.553 22.617 8.694 1.00 43.19 343 PHE A N 1
ATOM 2616 C CA . PHE A 1 343 ? -13.346 22.462 9.518 1.00 43.19 343 PHE A CA 1
ATOM 2617 C C . PHE A 1 343 ? -12.911 23.742 10.235 1.00 43.19 343 PHE A C 1
ATOM 2619 O O . PHE A 1 343 ? -12.378 23.660 11.339 1.00 43.19 343 PHE A O 1
ATOM 2626 N N . SER A 1 344 ? -13.221 24.924 9.691 1.00 44.69 344 SER A N 1
ATOM 2627 C CA . SER A 1 344 ? -12.998 26.197 10.398 1.00 44.69 344 SER A CA 1
ATOM 2628 C C . SER A 1 344 ? -13.838 26.356 11.678 1.00 44.69 344 SER A C 1
ATOM 2630 O O . SER A 1 344 ? -13.539 27.216 12.506 1.00 44.69 344 SER A O 1
ATOM 2632 N N . GLN A 1 345 ? -14.874 25.525 11.857 1.00 35.25 345 GLN A N 1
ATOM 2633 C CA . GLN A 1 345 ? -15.795 25.570 12.998 1.00 35.25 345 GLN A CA 1
ATOM 2634 C C . GLN A 1 345 ? -15.547 24.465 14.038 1.00 35.25 345 GLN A C 1
ATOM 2636 O O . GLN A 1 345 ? -16.161 24.487 15.106 1.00 35.25 345 GLN A O 1
ATOM 2641 N N . ALA A 1 346 ? -14.645 23.514 13.772 1.00 32.12 346 ALA A N 1
ATOM 2642 C CA . ALA A 1 346 ? -14.290 22.478 14.735 1.00 32.12 346 ALA A CA 1
ATOM 2643 C C . ALA A 1 346 ? -13.258 23.019 15.748 1.00 32.12 346 ALA A C 1
ATOM 2645 O O . ALA A 1 346 ? -12.249 23.604 15.345 1.00 32.12 346 ALA A O 1
ATOM 2646 N N . PRO A 1 347 ? -13.462 22.848 17.069 1.00 35.50 347 PRO A N 1
ATOM 2647 C CA . PRO A 1 347 ? -12.465 23.255 18.052 1.00 35.50 347 PRO A CA 1
ATOM 2648 C C . PRO A 1 347 ? -11.162 22.472 17.843 1.00 35.50 347 PRO A C 1
ATOM 2650 O O . PRO A 1 347 ? -11.185 21.315 17.440 1.00 35.50 347 PRO A O 1
ATOM 2653 N N . ASN A 1 348 ? -10.025 23.110 18.127 1.00 43.06 348 ASN A N 1
ATOM 2654 C CA . ASN A 1 348 ? -8.673 22.558 17.988 1.00 43.06 348 ASN A CA 1
ATOM 2655 C C . ASN A 1 348 ? -8.518 21.243 18.796 1.00 43.06 348 ASN A C 1
ATOM 2657 O O . ASN A 1 348 ? -8.210 21.268 19.988 1.00 43.06 348 ASN A O 1
ATOM 2661 N N . ILE A 1 349 ? -8.780 20.094 18.160 1.00 39.69 349 ILE A N 1
ATOM 2662 C CA . ILE A 1 349 ? -8.839 18.756 18.789 1.00 39.69 349 ILE A CA 1
ATOM 2663 C C . ILE A 1 349 ? -7.437 18.147 19.020 1.00 39.69 349 ILE A C 1
ATOM 2665 O O . ILE A 1 349 ? -7.307 17.217 19.816 1.00 39.69 349 ILE A O 1
ATOM 2669 N N . PHE A 1 350 ? -6.382 18.703 18.413 1.00 35.94 350 PHE A N 1
ATOM 2670 C CA . PHE A 1 350 ? -5.029 18.116 18.401 1.00 35.94 350 PHE A CA 1
ATOM 2671 C C . PHE A 1 350 ? -4.014 18.738 19.379 1.00 35.94 350 PHE A C 1
ATOM 2673 O O . PHE A 1 350 ? -2.881 18.280 19.475 1.00 35.94 350 PHE A O 1
ATOM 2680 N N . ASN A 1 351 ? -4.403 19.727 20.189 1.00 29.67 351 ASN A N 1
ATOM 2681 C CA . ASN A 1 351 ? -3.525 20.275 21.232 1.00 29.67 351 ASN A CA 1
ATOM 2682 C C . ASN A 1 351 ? -3.676 19.490 22.551 1.00 29.67 351 ASN A C 1
ATOM 2684 O O . ASN A 1 351 ? -4.374 19.958 23.455 1.00 29.67 351 ASN A O 1
ATOM 2688 N N . ARG A 1 352 ? -3.067 18.297 22.674 1.00 29.39 352 ARG A N 1
ATOM 2689 C CA . ARG A 1 352 ? -2.756 17.657 23.978 1.00 29.39 352 ARG A CA 1
ATOM 2690 C C . ARG A 1 352 ? -1.739 16.516 23.919 1.00 29.39 352 ARG A C 1
ATOM 2692 O O . ARG A 1 352 ? -1.948 15.535 23.169 1.00 29.39 352 ARG A O 1
#

Sequence (352 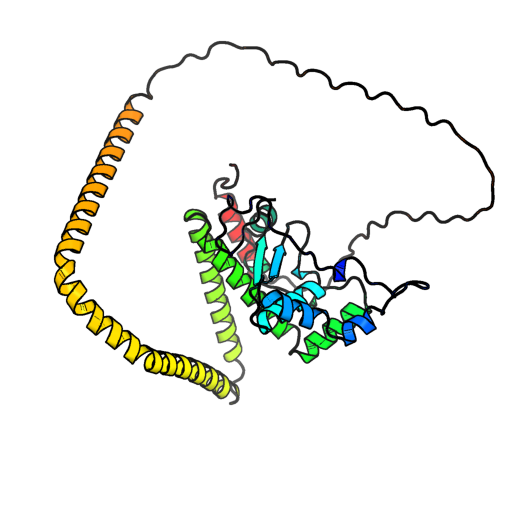aa):
MRLFSCWGLSGKDWALAVVLWFCAFAQYQPGSEPGDCGPTVSTQLATDPFGSVIRAVCRGLGMVVVQTSTADVYSRLWCVYEIAEAVVSEAPVAMAFSEASLESATGAFEALLRARTAKAKCRDASDEQMIREKVKLSGGFKRLDSVIFTFRLQAFQEMMAELRESVRDELLREIDRFRQMTNQMTTQSSGGLADGCHDKLQVEQHQVQNQKQICLLIFLAPFILVIAVLALPFLILCGPCLAVIYMRRKVQKKAQISSFEVDLRNDVTIGAGTGRYGSSDPVPTSPAAPEVSPRKQSGSKTDVWGAGGGGDSFFAESFSDGGEDGEESDDDTLVRDRLAQVFSQAPNIFNR

Secondary structure (DSSP, 8-state):
--EEETT---TTS-SS-------GGGT--TTSSTT--S--HHHHHHT-HHHHHHHHHTTTT-EEEEE-SS--GGGBHHHHHHHHHHHHTT--EEEEEEHHHHHTTTT-HHHHH---GGG-B-SSHHHHHHHHHHHHHTTHHHHHHHHHHHHHHHHHHHHHHHS-HHHHHHHHHHHHHHHHHHHHHHHHHTSS--SSSHHHHHHHHHHHHHHHHHHHHHHHHHHHHHHHHHHHHHHHHHHHHHHHHHHHHHHHHHHHHHHHHHHHHHHHTS-----------PPPPPPPPPP-PPPPPPP------------------------------HHHHHHHHHHHHHHTTS--TT--

Foldseek 3Di:
DDKQKLPPPPPVNVPPPDDDDDPVCVPDAFPPDVPTDDDGPVRVVVVVVLLVVLLVCLVDPFEEAEEEPVDDLLLALVSLLSLLSNVVSVGDYAYIYDPNRVVVCQLVVVVQLFRPNVNHDHPDPVVRVVSQVVQVVVVHPVVSRVSSSVRSVVNVVSSLVVDDPVVSVVVVVVVVVVVVVVVVVVVVVVPPDPDDDPVVVVVVVVVVVVVVVVVVCVVCVVVVVVCCVVCVVVCVVCVVVVVVVVVVVVVVVVVVVVVVVVVVVVVVVVPPDDDDDDDDDDDDDDDDDDDDDDDDDDDDDDDDDDDDDDDDDDDPPDDPDPDPPPPPDPVNVVSSVVSVVVVVPDPPPPDD